Protein AF-A0A7S0STD7-F1 (afdb_monomer_lite)

Secondary structure (DSSP, 8-state):
--PPP------HHHHHGGG-TTS---SS-PPP--PPP----TT----HHHHHHHHHHHIIIIIHHHHHHH--SSEEEEE--TTBTT-TTTTTSS-B-HHHHHHHHHHHHHHHHHHSTT-EEEEE--------SS--HHHHHHHHHHHHHHHHHT--PPP-HHHHHHHHHHHHHHHHHHHHHHHHHHHHHHHHHHHHHHHHHHGGGS------------HHHHHHHHHHHHHT--

Radius of gyration: 29.63 Å; chains: 1; bounding box: 77×54×71 Å

Foldseek 3Di:
DDDDDDDDDDDPVVQVVVPPLPDDQDPPDDDDLDPPFPPPPPVPPDDLLVLLLVSLVSCLSHVLVVLLSVLDQAAEAADAPCLDCQRCVCVNGRNDALVSLLVVLLQVQQQCLVRHVSHYHYDYDHDDQQDDPPGGRRRSNVVSNVVSSVVSVVDSHHDDSVVSVVVSVVSVVVVVVVVVVVVVVVVVVVVVVVVVVVVVVVVPPDDDDPPPPDPPDPVVVVVVVVVVVVVVVD

Organism: NCBI:txid96789

InterPro domains:
  IPR023696 Ureohydrolase domain superfamily [SSF52768] (49-149)
  IPR023801 Histone deacetylase domain [PF00850] (52-134)
  IPR037138 Histone deacetylase domain superfamily [G3DSA:3.40.800.20] (20-205)

Sequence (234 aa):
DSKPSSFQTKSINDLKKLYDHSIKVPSPLILDVGVSLPGLSEEEVTSHGEYRHRWRNYFRDIIFPRLLIFKPDAIFISAGFDAHKKDTINAGYISLVEEDFEWITTQLVKIANTCCDGRVISALEGGYQLGGEFSSAFAKSVKAHVNALAVGAQSKSTYKTAEADIEKNYERNILDEIQRKKLEKLEIIKVTEVVNESIVNVVVDDPPVSKRRRSQVDYIALDTELNRKKNNET

pLDDT: mean 77.3, std 19.13, range [31.72, 98.31]

Structure (mmCIF, N/CA/C/O backbone):
data_AF-A0A7S0STD7-F1
#
_entry.id   AF-A0A7S0STD7-F1
#
loop_
_atom_site.group_PDB
_atom_site.id
_atom_site.type_symbol
_atom_site.label_atom_id
_atom_site.label_alt_id
_atom_site.label_comp_id
_atom_site.label_asym_id
_atom_site.label_entity_id
_atom_site.label_seq_id
_atom_site.pdbx_PDB_ins_code
_atom_site.Cartn_x
_atom_site.Cartn_y
_atom_site.Cartn_z
_atom_site.occupancy
_atom_site.B_iso_or_equiv
_atom_site.auth_seq_id
_atom_site.auth_comp_id
_atom_site.auth_asym_id
_atom_site.auth_atom_id
_atom_site.pdbx_PDB_model_num
ATOM 1 N N . ASP A 1 1 ? -30.248 15.039 -25.359 1.00 36.44 1 ASP A N 1
ATOM 2 C CA . ASP A 1 1 ? -29.024 15.834 -25.136 1.00 36.44 1 ASP A CA 1
ATOM 3 C C . ASP A 1 1 ? -28.915 16.342 -23.709 1.00 36.44 1 ASP A C 1
ATOM 5 O O . ASP A 1 1 ? -29.378 17.428 -23.390 1.00 36.44 1 ASP A O 1
ATOM 9 N N . SER A 1 2 ? -28.303 15.548 -22.832 1.00 33.69 2 SER A N 1
ATOM 10 C CA . SER A 1 2 ? -27.902 15.978 -21.489 1.00 33.69 2 SER A CA 1
ATOM 11 C C . SER A 1 2 ? -26.384 15.860 -21.389 1.00 33.69 2 SER A C 1
ATOM 13 O O . SER A 1 2 ? -25.849 14.754 -21.320 1.00 33.69 2 SER A O 1
ATOM 15 N N . LYS A 1 3 ? -25.686 17.001 -21.445 1.00 31.84 3 LYS A N 1
ATOM 16 C CA . LYS A 1 3 ? -24.234 17.076 -21.224 1.00 31.84 3 LYS A CA 1
ATOM 17 C C . LYS A 1 3 ? -23.891 16.498 -19.839 1.00 31.84 3 LYS A C 1
ATOM 19 O O . LYS A 1 3 ? -24.577 16.851 -18.879 1.00 31.84 3 LYS A O 1
ATOM 24 N N . PRO A 1 4 ? -22.840 15.672 -19.701 1.00 33.56 4 PRO A N 1
ATOM 25 C CA . PRO A 1 4 ? -22.358 15.268 -18.388 1.00 33.56 4 PRO A CA 1
ATOM 26 C C . PRO A 1 4 ? -21.783 16.491 -17.663 1.00 33.56 4 PRO A C 1
ATOM 28 O O . PRO A 1 4 ? -21.068 17.304 -18.253 1.00 33.56 4 PRO A O 1
ATOM 31 N N . SER A 1 5 ? -22.146 16.645 -16.389 1.00 32.91 5 SER A N 1
ATOM 32 C CA . SER A 1 5 ? -21.688 17.735 -15.532 1.00 32.91 5 SER A CA 1
ATOM 33 C C . SER A 1 5 ? -20.165 17.725 -15.425 1.00 32.91 5 SER A C 1
ATOM 35 O O . SER A 1 5 ? -19.571 16.709 -15.069 1.00 32.91 5 SER A O 1
ATOM 37 N N . SER A 1 6 ? -19.542 18.867 -15.696 1.00 33.34 6 SER A N 1
ATOM 38 C CA . SER A 1 6 ? -18.120 19.103 -15.466 1.00 33.34 6 SER A CA 1
ATOM 39 C C . SER A 1 6 ? -17.781 18.885 -13.989 1.00 33.34 6 SER A C 1
ATOM 41 O O . SER A 1 6 ? -18.171 19.685 -13.135 1.00 33.34 6 SER A O 1
ATOM 43 N N . PHE A 1 7 ? -17.065 17.805 -13.686 1.00 38.44 7 PHE A N 1
ATOM 44 C CA . PHE A 1 7 ? -16.530 17.542 -12.356 1.00 38.44 7 PHE A CA 1
ATOM 45 C C . PHE A 1 7 ? -15.411 18.546 -12.056 1.00 38.44 7 PHE A C 1
ATOM 47 O O . PHE A 1 7 ? -14.343 18.510 -12.662 1.00 38.44 7 PHE A O 1
ATOM 54 N N . GLN A 1 8 ? -15.670 19.478 -11.136 1.00 31.72 8 GLN A N 1
ATOM 55 C CA . GLN A 1 8 ? -14.651 20.382 -10.606 1.00 31.72 8 GLN A CA 1
ATOM 56 C C . GLN A 1 8 ? -13.766 19.623 -9.611 1.00 31.72 8 GLN A C 1
ATOM 58 O O . GLN A 1 8 ? -14.196 19.287 -8.507 1.00 31.72 8 GLN A O 1
ATOM 63 N N . THR A 1 9 ? -12.510 19.387 -9.981 1.00 36.31 9 THR A N 1
ATOM 64 C CA . THR A 1 9 ? -11.453 18.980 -9.050 1.00 36.31 9 THR A CA 1
ATOM 65 C C . THR A 1 9 ? -11.243 20.085 -8.017 1.00 36.31 9 THR A C 1
ATOM 67 O O . THR A 1 9 ? -10.843 21.198 -8.365 1.00 36.31 9 THR A O 1
ATOM 70 N N . LYS A 1 10 ? -11.536 19.800 -6.744 1.00 40.62 10 LYS A N 1
ATOM 71 C CA . LYS A 1 10 ? -11.296 20.747 -5.647 1.00 40.62 10 LYS A CA 1
ATOM 72 C C . LYS A 1 10 ? -9.796 20.947 -5.434 1.00 40.62 10 LYS A C 1
ATOM 74 O O . LYS A 1 10 ? -9.010 20.008 -5.530 1.00 40.62 10 LYS A O 1
ATOM 79 N N . SER A 1 11 ? -9.413 22.183 -5.133 1.00 40.28 11 SER A N 1
ATOM 80 C CA . SER A 1 11 ? -8.027 22.592 -4.905 1.00 40.28 11 SER A CA 1
ATOM 81 C C . SER A 1 11 ? -7.438 21.909 -3.661 1.00 40.28 11 SER A C 1
ATOM 83 O O . SER A 1 11 ? -8.143 21.647 -2.687 1.00 40.28 11 SER A O 1
ATOM 85 N N . ILE A 1 12 ? -6.120 21.678 -3.642 1.00 43.00 12 ILE A N 1
ATOM 86 C CA . ILE A 1 12 ? -5.381 21.156 -2.473 1.00 43.00 12 ILE A CA 1
ATOM 87 C C . ILE A 1 12 ? -5.613 22.020 -1.214 1.00 43.00 12 ILE A C 1
ATOM 89 O O . ILE A 1 12 ? -5.589 21.513 -0.092 1.00 43.00 12 ILE A O 1
ATOM 93 N N . ASN A 1 13 ? -5.915 23.312 -1.375 1.00 38.25 13 ASN A N 1
ATOM 94 C CA . ASN A 1 13 ? -6.253 24.194 -0.254 1.00 38.25 13 ASN A CA 1
ATOM 95 C C . ASN A 1 13 ? -7.659 23.940 0.320 1.00 38.25 13 ASN A C 1
ATOM 97 O O . ASN A 1 13 ? -7.867 24.160 1.513 1.00 38.25 13 ASN A O 1
ATOM 101 N N . ASP A 1 14 ? -8.594 23.404 -0.468 1.00 49.19 14 ASP A N 1
ATOM 102 C CA . ASP A 1 14 ? -9.901 22.957 0.033 1.00 49.19 14 ASP A CA 1
ATOM 103 C C . ASP A 1 14 ? -9.781 21.638 0.807 1.00 49.19 14 ASP A C 1
ATOM 105 O O . ASP A 1 14 ? -10.518 21.413 1.766 1.00 49.19 14 ASP A O 1
ATOM 109 N N . LEU A 1 15 ? -8.804 20.792 0.455 1.00 47.06 15 LEU A N 1
ATOM 110 C CA . LEU A 1 15 ? -8.497 19.558 1.187 1.00 47.06 15 LEU A CA 1
ATOM 111 C C . LEU A 1 15 ? -7.935 19.837 2.590 1.00 47.06 15 LEU A C 1
ATOM 113 O O . LEU A 1 15 ? -8.199 19.070 3.513 1.00 47.06 15 LEU A O 1
ATOM 117 N N . LYS A 1 16 ? -7.237 20.963 2.792 1.00 44.84 16 LYS A N 1
ATOM 118 C CA . LYS A 1 16 ? -6.709 21.361 4.110 1.00 44.84 16 LYS A CA 1
ATOM 119 C C . LYS A 1 16 ? -7.790 21.794 5.108 1.00 44.84 16 LYS A C 1
ATOM 121 O O . LYS A 1 16 ? -7.607 21.598 6.305 1.00 44.84 16 LYS A O 1
ATOM 126 N N . LYS A 1 17 ? -8.938 22.310 4.649 1.00 46.09 17 LYS A N 1
ATOM 127 C CA . LYS A 1 17 ? -10.086 22.635 5.526 1.00 46.09 17 LYS A CA 1
ATOM 128 C C . LYS A 1 17 ? -10.791 21.393 6.098 1.00 46.09 17 LYS A C 1
ATOM 130 O O . LYS A 1 17 ? -11.595 21.531 7.010 1.00 46.09 17 LYS A O 1
ATOM 135 N N . LEU A 1 18 ? -10.477 20.190 5.603 1.00 45.72 18 LEU A N 1
ATOM 136 C CA . LEU A 1 18 ? -11.007 18.912 6.101 1.00 45.72 18 LEU A CA 1
ATOM 137 C C . LEU A 1 18 ? -10.199 18.289 7.259 1.00 45.72 18 LEU A C 1
ATOM 139 O O . LEU A 1 18 ? -10.548 17.201 7.706 1.00 45.72 18 LEU A O 1
ATOM 143 N N . TYR A 1 19 ? -9.153 18.957 7.760 1.00 45.69 19 TYR A N 1
ATOM 144 C CA . TYR A 1 19 ? -8.367 18.515 8.928 1.00 45.69 19 TYR A CA 1
ATOM 145 C C . TYR A 1 19 ? -8.909 19.017 10.273 1.00 45.69 19 TYR A C 1
ATOM 147 O O . TYR A 1 19 ? -8.240 18.915 11.299 1.00 45.69 19 TYR A O 1
ATOM 155 N N . ASP A 1 20 ? -10.121 19.563 10.288 1.00 51.62 20 ASP A N 1
ATOM 156 C CA . ASP A 1 20 ? -10.802 19.881 11.532 1.00 51.62 20 ASP A CA 1
ATOM 157 C C . ASP A 1 20 ? -11.442 18.605 12.108 1.00 51.62 20 ASP A C 1
ATOM 159 O O . ASP A 1 20 ? -12.442 18.092 11.600 1.00 51.62 20 ASP A O 1
ATOM 163 N N . HIS A 1 21 ? -10.849 18.088 13.188 1.00 50.25 21 HIS A N 1
ATOM 164 C CA . HIS A 1 21 ? -11.320 16.910 13.924 1.00 50.25 21 HIS A CA 1
ATOM 165 C C . HIS A 1 21 ? -12.729 17.068 14.529 1.00 50.25 21 HIS A C 1
ATOM 167 O O . HIS A 1 21 ? -13.293 16.082 15.005 1.00 50.25 21 HIS A O 1
ATOM 173 N N . SER A 1 22 ? -13.302 18.276 14.526 1.00 50.88 22 SER A N 1
ATOM 174 C CA . SER A 1 22 ? -14.676 18.533 14.967 1.00 50.88 22 SER A CA 1
ATOM 175 C C . SER A 1 22 ? -15.733 18.265 13.884 1.00 50.88 22 SER A C 1
ATOM 177 O O . SER A 1 22 ? -16.929 18.214 14.185 1.00 50.88 22 SER A O 1
ATOM 179 N N . ILE A 1 23 ? -15.322 18.037 12.631 1.00 58.34 23 ILE A N 1
ATOM 180 C CA . ILE A 1 23 ? -16.244 17.778 11.524 1.00 58.34 23 ILE A CA 1
ATOM 181 C C . ILE A 1 23 ? -16.737 16.327 11.590 1.00 58.34 23 ILE A C 1
ATOM 183 O O . ILE A 1 23 ? -15.994 15.378 11.336 1.00 58.34 23 ILE A O 1
ATOM 187 N N . LYS A 1 24 ? -18.034 16.152 11.876 1.00 56.75 24 LYS A N 1
ATOM 188 C CA . LYS A 1 24 ? -18.734 14.874 11.679 1.00 56.75 24 LYS A CA 1
ATOM 189 C C . LYS A 1 24 ? -18.625 14.465 10.212 1.00 56.75 24 LYS A C 1
ATOM 191 O O . LYS A 1 24 ? -19.189 15.124 9.340 1.00 56.75 24 LYS A O 1
ATOM 196 N N . VAL A 1 25 ? -17.933 13.362 9.950 1.00 61.53 25 VAL A N 1
ATOM 197 C CA . VAL A 1 25 ? -17.873 12.785 8.607 1.00 61.53 25 VAL A CA 1
ATOM 198 C C . VAL A 1 25 ? -19.208 12.093 8.315 1.00 61.53 25 VAL A C 1
ATOM 200 O O . VAL A 1 25 ? -19.662 11.299 9.143 1.00 61.53 25 VAL A O 1
ATOM 203 N N . PRO A 1 26 ? -19.879 12.397 7.192 1.00 62.72 26 PRO A N 1
ATOM 204 C CA . PRO A 1 26 ? -21.119 11.721 6.835 1.00 62.72 26 PRO A CA 1
ATOM 205 C C . PRO A 1 26 ? -20.883 10.219 6.627 1.00 62.72 26 PRO A C 1
ATOM 207 O O . PRO A 1 26 ? -19.867 9.813 6.064 1.00 62.72 26 PRO A O 1
ATOM 210 N N . SER A 1 27 ? -21.841 9.407 7.081 1.00 62.28 27 SER A N 1
ATOM 211 C CA . SER A 1 27 ? -21.914 7.973 6.793 1.00 62.28 27 SER A CA 1
ATOM 212 C C . SER A 1 27 ? -23.059 7.736 5.797 1.00 62.28 27 SER A C 1
ATOM 214 O O . SER A 1 27 ? -24.181 8.155 6.098 1.00 62.28 27 SER A O 1
ATOM 216 N N . PRO A 1 28 ? -22.816 7.118 4.623 1.00 67.19 28 PRO A N 1
ATOM 217 C CA . PRO A 1 28 ? -21.545 6.549 4.157 1.00 67.19 28 PRO A CA 1
ATOM 218 C C . PRO A 1 28 ? -20.533 7.608 3.679 1.00 67.19 28 PRO A C 1
ATOM 220 O O . PRO A 1 28 ? -20.903 8.607 3.060 1.00 67.19 28 PRO A O 1
ATOM 223 N N . LEU A 1 29 ? -19.242 7.357 3.924 1.00 72.62 29 LEU A N 1
ATOM 224 C CA . LEU A 1 29 ? -18.140 8.164 3.398 1.00 72.62 29 LEU A CA 1
ATOM 225 C C . LEU A 1 29 ? -17.686 7.596 2.051 1.00 72.62 29 LEU A C 1
ATOM 227 O O . LEU A 1 29 ? -17.088 6.524 2.000 1.00 72.62 29 LEU A O 1
ATOM 231 N N . ILE A 1 30 ? -17.932 8.331 0.969 1.00 74.94 30 ILE A N 1
ATOM 232 C CA . ILE A 1 30 ? -17.385 8.016 -0.355 1.00 74.94 30 ILE A CA 1
ATOM 233 C C . ILE A 1 30 ? -16.192 8.935 -0.596 1.00 74.94 30 ILE A C 1
ATOM 235 O O . ILE A 1 30 ? -16.332 10.160 -0.618 1.00 74.94 30 ILE A O 1
ATOM 239 N N . LEU A 1 31 ? -15.013 8.339 -0.758 1.00 69.50 31 LEU A N 1
ATOM 240 C CA . LEU A 1 31 ? -13.806 9.049 -1.157 1.00 69.50 31 LEU A CA 1
ATOM 241 C C . LEU A 1 31 ? -13.571 8.782 -2.634 1.00 69.50 31 LEU A C 1
ATOM 243 O O . LEU A 1 31 ? -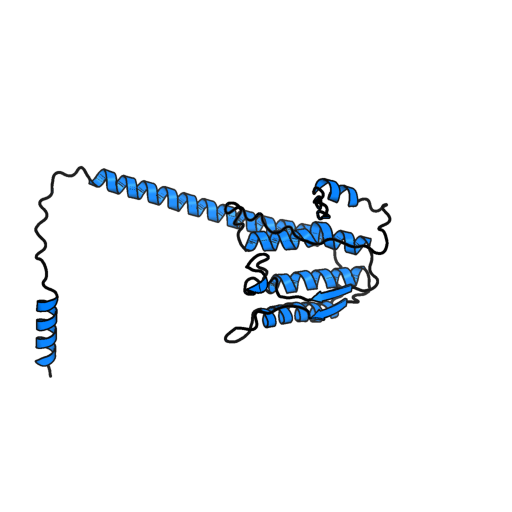13.318 7.645 -3.019 1.00 69.50 31 LEU A O 1
ATOM 247 N N . ASP A 1 32 ? -13.636 9.830 -3.447 1.00 66.75 32 ASP A N 1
ATOM 248 C CA . ASP A 1 32 ? -13.004 9.766 -4.756 1.00 66.75 32 ASP A CA 1
ATOM 249 C C . ASP A 1 32 ? -11.490 9.765 -4.532 1.00 66.75 32 ASP A C 1
ATOM 251 O O . ASP A 1 32 ? -10.941 10.685 -3.915 1.00 66.75 32 ASP A O 1
ATOM 255 N N . VAL A 1 33 ? -10.857 8.671 -4.948 1.00 62.59 33 VAL A N 1
ATOM 256 C CA . VAL A 1 33 ? -9.426 8.412 -4.779 1.00 62.59 33 VAL A CA 1
ATOM 257 C C . VAL A 1 33 ? -8.677 8.449 -6.107 1.00 62.59 33 VAL A C 1
ATOM 259 O O . VAL A 1 33 ? -7.525 8.020 -6.175 1.00 62.59 33 VAL A O 1
ATOM 262 N N . GLY A 1 34 ? -9.322 8.939 -7.171 1.00 59.91 34 GLY A N 1
ATOM 263 C CA . GLY A 1 34 ? -8.680 9.129 -8.458 1.00 59.91 34 GLY A CA 1
ATOM 264 C C . GLY A 1 34 ? -7.468 10.041 -8.309 1.00 59.91 34 GLY A C 1
ATOM 265 O O . GLY A 1 34 ? -7.592 11.237 -8.035 1.00 59.91 34 GLY A O 1
ATOM 266 N N . VAL A 1 35 ? -6.273 9.485 -8.504 1.00 61.50 35 VAL A N 1
ATOM 267 C CA . VAL A 1 35 ? -5.112 10.307 -8.833 1.00 61.50 35 VAL A CA 1
ATOM 268 C C . VAL A 1 35 ? -5.362 10.771 -10.258 1.00 61.50 35 VAL A C 1
ATOM 270 O O . VAL A 1 35 ? -5.461 9.930 -11.153 1.00 61.50 35 VAL A O 1
ATOM 273 N N . SER A 1 36 ? -5.516 12.083 -10.471 1.00 55.88 36 SER A N 1
ATOM 274 C CA . SER A 1 36 ? -5.581 12.615 -11.831 1.00 55.88 36 SER A CA 1
ATOM 275 C C . SER A 1 36 ? -4.400 12.049 -12.601 1.00 55.88 36 SER A C 1
ATOM 277 O O . SER A 1 36 ? -3.252 12.197 -12.163 1.00 55.88 36 SER A O 1
ATOM 279 N N . LEU A 1 37 ? -4.702 11.377 -13.714 1.00 52.56 37 LEU A N 1
ATOM 280 C CA . LEU A 1 37 ? -3.678 10.969 -14.657 1.00 52.56 37 LEU A CA 1
ATOM 281 C C . LEU A 1 37 ? -2.810 12.196 -14.944 1.00 52.56 37 LEU A C 1
ATOM 283 O O . LEU A 1 37 ? -3.349 13.311 -14.996 1.00 52.56 37 LEU A O 1
ATOM 287 N N . PRO A 1 38 ? -1.488 12.039 -15.083 1.00 53.50 38 PRO A N 1
ATOM 288 C CA . PRO A 1 38 ? -0.703 13.133 -15.625 1.00 53.50 38 PRO A CA 1
ATOM 289 C C . PRO A 1 38 ? -1.358 13.743 -16.846 1.00 53.50 38 PRO A C 1
ATOM 291 O O . PRO A 1 38 ? -1.961 13.022 -17.647 1.00 53.50 38 PRO A O 1
ATOM 294 N N . GLY A 1 39 ? -1.230 15.063 -16.975 1.00 46.03 39 GLY A N 1
ATOM 295 C CA . GLY A 1 39 ? -1.614 15.716 -18.207 1.00 46.03 39 GLY A CA 1
ATOM 296 C C . GLY A 1 39 ? -0.937 14.987 -19.360 1.00 46.03 39 GLY A C 1
ATOM 297 O O . GLY A 1 39 ? 0.267 14.758 -19.335 1.00 46.03 39 GLY A O 1
ATOM 298 N N . LEU A 1 40 ? -1.715 14.614 -20.374 1.00 43.28 40 LEU A N 1
ATOM 299 C CA . LEU A 1 40 ? -1.209 14.151 -21.668 1.00 43.28 40 LEU A CA 1
ATOM 300 C C . LEU A 1 40 ? -0.512 15.297 -22.434 1.00 43.28 40 LEU A C 1
ATOM 302 O O . LEU A 1 40 ? -0.558 15.332 -23.660 1.00 43.28 40 LEU A O 1
ATOM 306 N N . SER A 1 41 ? 0.076 16.281 -21.747 1.00 42.31 41 SER A N 1
ATOM 307 C CA . SER A 1 41 ? 1.039 17.165 -22.382 1.00 42.31 41 SER A CA 1
ATOM 308 C C . SER A 1 41 ? 2.337 16.375 -22.499 1.00 42.31 41 SER A C 1
ATOM 310 O O . SER A 1 41 ? 2.874 15.884 -21.509 1.00 42.31 41 SER A O 1
ATOM 312 N N . GLU A 1 42 ? 2.861 16.261 -23.718 1.00 46.09 42 GLU A N 1
ATOM 313 C CA . GLU A 1 42 ? 4.163 15.636 -24.007 1.00 46.09 42 GLU A CA 1
ATOM 314 C C . GLU A 1 42 ? 5.324 16.244 -23.184 1.00 46.09 42 GLU A C 1
ATOM 316 O O . GLU A 1 42 ? 6.410 15.676 -23.114 1.00 46.09 42 GLU A O 1
ATOM 321 N N . GLU A 1 43 ? 5.086 17.378 -22.519 1.00 46.41 43 GLU A N 1
ATOM 322 C CA . GLU A 1 43 ? 6.021 18.104 -21.660 1.00 46.41 43 GLU A CA 1
ATOM 323 C C . GLU A 1 43 ? 6.059 17.597 -20.200 1.00 46.41 43 GLU A C 1
ATOM 325 O O . GLU A 1 43 ? 7.077 17.767 -19.531 1.00 46.41 43 GLU A O 1
ATOM 330 N N . GLU A 1 44 ? 5.016 16.917 -19.701 1.00 48.50 44 GLU A N 1
ATOM 331 C CA . GLU A 1 44 ? 4.974 16.325 -18.349 1.00 48.50 44 GLU A CA 1
ATOM 332 C C . GLU A 1 44 ? 5.251 14.813 -18.373 1.00 48.50 44 GLU A C 1
ATOM 334 O O . GLU A 1 44 ? 4.584 14.027 -17.697 1.00 48.50 44 GLU A O 1
ATOM 339 N N . VAL A 1 45 ? 6.268 14.370 -19.118 1.00 45.53 45 VAL A N 1
ATOM 340 C CA . VAL A 1 45 ? 6.821 13.015 -18.945 1.00 45.53 45 VAL A CA 1
ATOM 341 C C . VAL A 1 45 ? 7.526 12.966 -17.588 1.00 45.53 45 VAL A C 1
ATOM 343 O O . VAL A 1 45 ? 8.754 13.051 -17.495 1.00 45.53 45 VAL A O 1
ATOM 346 N N . THR A 1 46 ? 6.756 12.874 -16.501 1.00 54.75 46 THR A N 1
ATOM 347 C CA . THR A 1 46 ? 7.358 12.653 -15.190 1.00 54.75 46 THR A CA 1
ATOM 348 C C . THR A 1 46 ? 7.930 11.244 -15.173 1.00 54.75 46 THR A C 1
ATOM 350 O O . THR A 1 46 ? 7.406 10.300 -15.774 1.00 54.75 46 THR A O 1
ATOM 353 N N . SER A 1 47 ? 9.109 11.109 -14.576 1.00 64.44 47 SER A N 1
ATOM 354 C CA . SER A 1 47 ? 9.788 9.819 -14.558 1.00 64.44 47 SER A CA 1
ATOM 355 C C . SER A 1 47 ? 8.908 8.776 -13.858 1.00 64.44 47 SER A C 1
ATOM 357 O O . SER A 1 47 ? 8.173 9.107 -12.932 1.00 64.44 47 SER A O 1
ATOM 359 N N . HIS A 1 48 ? 9.011 7.498 -14.242 1.00 63.66 48 HIS A N 1
ATOM 360 C CA . HIS A 1 48 ? 8.228 6.415 -13.625 1.00 63.66 48 HIS A CA 1
ATOM 361 C C . HIS A 1 48 ? 8.312 6.418 -12.079 1.00 63.66 48 HIS A C 1
ATOM 363 O O . HIS A 1 48 ? 7.368 6.022 -11.404 1.00 63.66 48 HIS A O 1
ATOM 369 N N . GLY A 1 49 ? 9.430 6.879 -11.501 1.00 66.31 49 GLY A N 1
ATOM 370 C CA . GLY A 1 49 ? 9.591 7.014 -10.049 1.00 66.31 49 GLY A CA 1
ATOM 371 C C . GLY A 1 49 ? 8.784 8.159 -9.425 1.00 66.31 49 GLY A C 1
ATOM 372 O O . GLY A 1 49 ? 8.302 8.026 -8.303 1.00 66.31 49 GLY A O 1
ATOM 373 N N . GLU A 1 50 ? 8.587 9.255 -10.152 1.00 73.50 50 GLU A N 1
ATOM 374 C CA . GLU A 1 50 ? 7.868 10.439 -9.678 1.00 73.50 50 GLU A CA 1
ATOM 375 C C . GLU A 1 50 ? 6.362 10.171 -9.553 1.00 73.50 50 GLU A C 1
ATOM 377 O O . GLU A 1 50 ? 5.759 10.515 -8.534 1.00 73.50 50 GLU A O 1
ATOM 382 N N . TYR A 1 51 ? 5.763 9.452 -10.511 1.00 77.75 51 TYR A N 1
ATOM 383 C CA . TYR A 1 51 ? 4.361 9.024 -10.409 1.00 77.75 51 TYR A CA 1
ATOM 384 C C . TYR A 1 51 ? 4.101 8.117 -9.218 1.00 77.75 51 TYR A C 1
ATOM 386 O O . TYR A 1 51 ? 3.166 8.360 -8.456 1.00 77.75 51 TYR A O 1
ATOM 394 N N . ARG A 1 52 ? 4.936 7.091 -9.027 1.00 85.19 52 ARG A N 1
ATOM 395 C CA . ARG A 1 52 ? 4.807 6.156 -7.902 1.00 85.19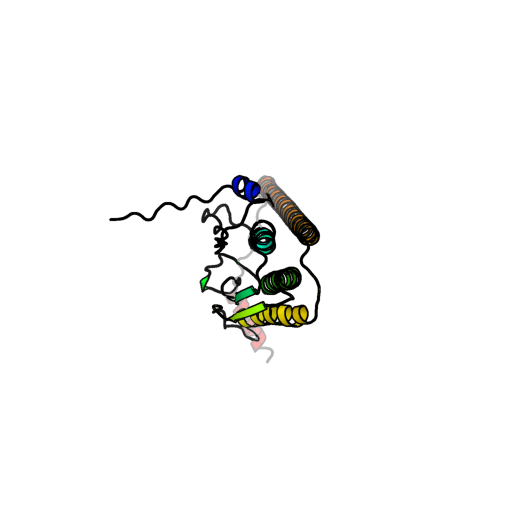 52 ARG A CA 1
ATOM 396 C C . ARG A 1 52 ? 4.840 6.888 -6.564 1.00 85.19 52 ARG A C 1
ATOM 398 O O . ARG A 1 52 ? 4.011 6.637 -5.692 1.00 85.19 52 ARG A O 1
ATOM 405 N N . HIS A 1 53 ? 5.755 7.845 -6.419 1.00 84.75 53 HIS A N 1
ATOM 406 C CA . HIS A 1 53 ? 5.839 8.665 -5.216 1.00 84.75 53 HIS A CA 1
ATOM 407 C C . HIS A 1 53 ? 4.619 9.581 -5.039 1.00 84.75 53 HIS A C 1
ATOM 409 O O . HIS A 1 53 ? 4.075 9.674 -3.937 1.00 84.75 53 HIS A O 1
ATOM 415 N N . ARG A 1 54 ? 4.125 10.212 -6.114 1.00 84.00 54 ARG A N 1
ATOM 416 C CA . ARG A 1 54 ? 2.872 10.990 -6.080 1.00 84.00 54 ARG A CA 1
ATOM 417 C C . ARG A 1 54 ? 1.682 10.131 -5.658 1.00 84.00 54 ARG A C 1
ATOM 419 O O . ARG A 1 54 ? 0.883 10.579 -4.839 1.00 84.00 54 ARG A O 1
ATOM 426 N N . TRP A 1 55 ? 1.594 8.903 -6.161 1.00 87.12 55 TRP A N 1
ATOM 427 C CA . TRP A 1 55 ? 0.566 7.937 -5.784 1.00 87.12 55 TRP A CA 1
ATOM 428 C C . TRP A 1 55 ? 0.635 7.599 -4.287 1.00 87.12 55 TRP A C 1
ATOM 430 O O . TRP A 1 55 ? -0.360 7.756 -3.582 1.00 87.12 55 TRP A O 1
ATOM 440 N N . ARG A 1 56 ? 1.820 7.268 -3.751 1.00 91.19 56 ARG A N 1
ATOM 441 C CA . ARG A 1 56 ? 2.007 7.046 -2.300 1.00 91.19 56 ARG A CA 1
ATOM 442 C C . ARG A 1 56 ? 1.640 8.278 -1.467 1.00 91.19 56 ARG A C 1
ATOM 444 O O . ARG A 1 56 ? 0.977 8.159 -0.437 1.00 91.19 56 ARG A O 1
ATOM 451 N N . ASN A 1 57 ? 2.025 9.474 -1.917 1.00 88.75 57 ASN A N 1
ATOM 452 C CA . ASN A 1 57 ? 1.677 10.731 -1.246 1.00 88.75 57 ASN A CA 1
ATOM 453 C C . ASN A 1 57 ? 0.177 10.980 -1.216 1.00 88.75 57 ASN A C 1
ATOM 455 O O . ASN A 1 57 ? -0.332 11.426 -0.197 1.00 88.75 57 ASN A O 1
ATOM 459 N N . TYR A 1 58 ? -0.540 10.651 -2.286 1.00 87.00 58 TYR A N 1
ATOM 460 C CA . TYR A 1 58 ? -1.991 10.779 -2.317 1.00 87.00 58 TYR A CA 1
ATOM 461 C C . TYR A 1 58 ? -2.652 9.937 -1.214 1.00 87.00 58 TYR A C 1
ATOM 463 O O . TYR A 1 58 ? -3.525 10.418 -0.488 1.00 87.00 58 TYR A O 1
ATOM 471 N N . PHE A 1 59 ? -2.171 8.707 -1.010 1.00 91.00 59 PHE A N 1
ATOM 472 C CA . PHE A 1 59 ? -2.623 7.874 0.102 1.00 91.00 59 PHE A CA 1
ATOM 473 C C . PHE A 1 59 ? -2.290 8.483 1.468 1.00 91.00 59 PHE A C 1
ATOM 475 O O . PHE A 1 59 ? -3.181 8.588 2.310 1.00 91.00 59 PHE A O 1
ATOM 482 N N . ARG A 1 60 ? -1.049 8.940 1.676 1.00 91.12 60 ARG A N 1
ATOM 483 C CA . ARG A 1 60 ? -0.605 9.548 2.946 1.00 91.12 60 ARG A CA 1
ATOM 484 C C . ARG A 1 60 ? -1.335 10.846 3.290 1.00 91.12 60 ARG A C 1
ATOM 486 O O . ARG A 1 60 ? -1.695 11.051 4.445 1.00 91.12 60 ARG A O 1
ATOM 493 N N . ASP A 1 61 ? -1.570 11.691 2.296 1.00 87.12 61 ASP A N 1
ATOM 494 C CA . ASP A 1 61 ? -2.076 13.048 2.490 1.00 87.12 61 ASP A CA 1
ATOM 495 C C . ASP A 1 61 ? -3.604 13.108 2.490 1.00 87.12 61 ASP A C 1
ATOM 497 O O . ASP A 1 61 ? -4.184 14.020 3.066 1.00 87.12 61 ASP A O 1
ATOM 501 N N . ILE A 1 62 ? -4.282 12.168 1.826 1.00 84.31 62 ILE A N 1
ATOM 502 C CA . ILE A 1 62 ? -5.731 12.264 1.610 1.00 84.31 62 ILE A CA 1
ATOM 503 C C . ILE A 1 62 ? -6.448 11.036 2.155 1.00 84.31 62 ILE A C 1
ATOM 505 O O . ILE A 1 62 ? -7.400 11.176 2.924 1.00 84.31 62 ILE A O 1
ATOM 509 N N . ILE A 1 63 ? -6.014 9.834 1.775 1.00 88.44 63 ILE A N 1
ATOM 510 C CA . ILE A 1 63 ? -6.780 8.612 2.051 1.00 88.44 63 ILE A CA 1
ATOM 511 C C . ILE A 1 63 ? -6.625 8.161 3.498 1.00 88.44 63 ILE A C 1
ATOM 513 O O . ILE A 1 63 ? -7.622 8.010 4.202 1.00 88.44 63 ILE A O 1
ATOM 517 N N . PHE A 1 64 ? -5.394 7.983 3.972 1.00 92.50 64 PHE A N 1
ATOM 518 C CA . PHE A 1 64 ? -5.128 7.471 5.314 1.00 92.50 64 PHE A CA 1
ATOM 519 C C . PHE A 1 64 ? -5.672 8.378 6.424 1.00 92.50 64 PHE A C 1
ATOM 521 O O . PHE A 1 64 ? -6.344 7.851 7.312 1.00 92.50 64 PHE A O 1
ATOM 528 N N . PRO A 1 65 ? -5.510 9.718 6.382 1.00 89.75 65 PRO A N 1
ATOM 529 C CA . PRO A 1 65 ? -6.107 10.591 7.389 1.00 89.75 65 PRO A CA 1
ATOM 530 C C . PRO A 1 65 ? -7.631 10.448 7.440 1.00 89.75 65 PRO A C 1
ATOM 532 O O . PRO A 1 65 ? -8.210 10.368 8.520 1.00 89.75 65 PRO A O 1
ATOM 535 N N . ARG A 1 66 ? -8.291 10.341 6.282 1.00 86.31 66 ARG A N 1
ATOM 536 C CA . ARG A 1 66 ? -9.749 10.186 6.215 1.00 86.31 66 ARG A CA 1
ATOM 537 C C . ARG A 1 66 ? -10.223 8.821 6.704 1.00 86.31 66 ARG A C 1
ATOM 539 O O . ARG A 1 66 ? -11.225 8.773 7.409 1.00 86.31 66 ARG A O 1
ATOM 546 N N . LEU A 1 67 ? -9.501 7.740 6.400 1.00 88.81 67 LEU A N 1
ATOM 547 C CA . LEU A 1 67 ? -9.785 6.410 6.953 1.00 88.81 67 LEU A CA 1
ATOM 548 C C . LEU A 1 67 ? -9.680 6.405 8.486 1.00 88.81 67 LEU A C 1
ATOM 550 O O . LEU A 1 67 ? -10.555 5.860 9.156 1.00 88.81 67 LEU A O 1
ATOM 554 N N . LEU A 1 68 ? -8.661 7.063 9.047 1.00 91.25 68 LEU A N 1
ATOM 555 C CA . LEU A 1 68 ? -8.483 7.176 10.500 1.00 91.25 68 LEU A CA 1
ATOM 556 C C . LEU A 1 68 ? -9.600 7.985 11.171 1.00 91.25 68 LEU A C 1
ATOM 558 O O . LEU A 1 68 ? -10.009 7.645 12.280 1.00 91.25 68 LEU A O 1
ATOM 562 N N . ILE A 1 69 ? -10.098 9.043 10.521 1.00 89.62 69 ILE A N 1
ATOM 563 C CA . ILE A 1 69 ? -11.238 9.823 11.030 1.00 89.62 69 ILE A CA 1
ATOM 564 C C . ILE A 1 69 ? -12.534 9.007 10.918 1.00 89.62 69 ILE A C 1
ATOM 566 O O . ILE A 1 69 ? -13.348 9.037 11.839 1.00 89.62 69 ILE A O 1
ATOM 570 N N . PHE A 1 70 ? -12.712 8.259 9.823 1.00 88.94 70 PHE A N 1
ATOM 571 C CA . PHE A 1 70 ? -13.880 7.403 9.606 1.00 88.94 70 PHE A CA 1
ATOM 572 C C . PHE A 1 70 ? -13.986 6.275 10.640 1.00 88.94 70 PHE A C 1
ATOM 574 O O . PHE A 1 70 ? -15.100 5.933 11.023 1.00 88.94 70 PHE A O 1
ATOM 581 N N . LYS A 1 71 ? -12.849 5.747 11.123 1.00 90.88 71 LYS A N 1
ATOM 582 C CA . LYS A 1 71 ? -12.769 4.648 12.105 1.00 90.88 71 LYS A CA 1
ATOM 583 C C . LYS A 1 71 ? -13.602 3.430 11.674 1.00 90.88 71 LYS A C 1
ATOM 585 O O . LYS A 1 71 ? -14.600 3.117 12.318 1.00 90.88 71 LYS A O 1
ATOM 590 N N . PRO A 1 72 ? -13.221 2.757 10.573 1.00 92.44 72 PRO A N 1
ATOM 591 C CA . PRO A 1 72 ? -13.967 1.601 10.088 1.00 92.44 72 PRO A CA 1
ATOM 592 C C . PRO A 1 72 ? -13.971 0.472 11.121 1.00 92.44 72 PRO A C 1
ATOM 594 O O . PRO A 1 72 ? -12.984 0.301 11.828 1.00 92.44 72 PRO A O 1
ATOM 597 N N . ASP A 1 73 ? -15.025 -0.347 11.122 1.00 95.12 73 ASP A N 1
ATOM 598 C CA . ASP A 1 73 ? -15.092 -1.593 11.899 1.00 95.12 73 ASP A CA 1
ATOM 599 C C . ASP A 1 73 ? -14.406 -2.776 11.201 1.00 95.12 73 ASP A C 1
ATOM 601 O O . ASP A 1 73 ? -14.098 -3.772 11.851 1.00 95.12 73 ASP A O 1
ATOM 605 N N . ALA A 1 74 ? -14.167 -2.691 9.892 1.00 96.06 74 ALA A N 1
ATOM 606 C CA . ALA A 1 74 ? -13.393 -3.636 9.087 1.00 96.06 74 ALA A CA 1
ATOM 607 C C . ALA A 1 74 ? -12.969 -2.957 7.775 1.00 96.06 74 ALA A C 1
ATOM 609 O O . ALA A 1 74 ? -13.652 -2.048 7.299 1.00 96.06 74 ALA A O 1
ATOM 610 N N . ILE A 1 75 ? -11.862 -3.400 7.178 1.00 96.25 75 ILE A N 1
ATOM 611 C CA . ILE A 1 75 ? -11.395 -2.911 5.873 1.00 96.25 75 ILE A CA 1
ATOM 612 C C . ILE A 1 75 ? -11.579 -4.005 4.822 1.00 96.25 75 ILE A C 1
ATOM 614 O O . ILE A 1 75 ? -11.066 -5.110 4.981 1.00 96.25 75 ILE A O 1
ATOM 618 N N . PHE A 1 76 ? -12.275 -3.677 3.733 1.00 96.56 76 PHE A N 1
ATOM 619 C CA . PHE A 1 76 ? -12.394 -4.524 2.547 1.00 96.56 76 PHE A CA 1
ATOM 620 C C . PHE A 1 76 ? -11.526 -3.950 1.426 1.00 96.56 76 PHE A C 1
ATOM 622 O O . PHE A 1 76 ? -11.640 -2.770 1.094 1.00 96.56 76 PHE A O 1
ATOM 629 N N . ILE A 1 77 ? -10.659 -4.779 0.852 1.00 96.31 77 ILE A N 1
ATOM 630 C CA . ILE A 1 77 ? -9.760 -4.424 -0.243 1.00 96.31 77 ILE A CA 1
ATOM 631 C C . ILE A 1 77 ? -10.233 -5.157 -1.495 1.00 96.31 77 ILE A C 1
ATOM 633 O O . ILE A 1 77 ? -10.204 -6.381 -1.554 1.00 96.31 77 ILE A O 1
ATOM 637 N N . SER A 1 78 ? -10.652 -4.394 -2.496 1.00 95.56 78 SER A N 1
ATOM 638 C CA . SER A 1 78 ? -10.860 -4.868 -3.864 1.00 95.56 78 SER A CA 1
ATOM 639 C C . SER A 1 78 ? -9.499 -4.747 -4.570 1.00 95.56 78 SER A C 1
ATOM 641 O O . SER A 1 78 ? -9.054 -3.657 -4.930 1.00 95.56 78 SER A O 1
ATOM 643 N N . ALA A 1 79 ? -8.740 -5.845 -4.581 1.00 95.12 79 ALA A N 1
ATOM 644 C CA . ALA A 1 79 ? -7.315 -5.880 -4.896 1.00 95.12 79 ALA A CA 1
ATOM 645 C C . ALA A 1 79 ? -7.075 -6.152 -6.389 1.00 95.12 79 ALA A C 1
ATOM 647 O O . ALA A 1 79 ? -6.944 -7.301 -6.815 1.00 95.12 79 ALA A O 1
ATOM 648 N N . GLY A 1 80 ? -7.000 -5.073 -7.172 1.00 93.12 80 GLY A N 1
ATOM 649 C CA . GLY A 1 80 ? -6.549 -5.091 -8.565 1.00 93.12 80 GLY A CA 1
ATOM 650 C C . GLY A 1 80 ? -5.047 -4.817 -8.700 1.00 93.12 80 GLY A C 1
ATOM 651 O O . GLY A 1 80 ? -4.490 -3.963 -8.009 1.00 93.12 80 GLY A O 1
ATOM 652 N N . PHE A 1 81 ? -4.390 -5.531 -9.613 1.00 93.19 81 PHE A N 1
ATOM 653 C CA . PHE A 1 81 ? -2.948 -5.424 -9.889 1.00 93.19 81 PHE A CA 1
ATOM 654 C C . PHE A 1 81 ? -2.638 -4.913 -11.305 1.00 93.19 81 PHE A C 1
ATOM 656 O O . PHE A 1 81 ? -1.498 -4.974 -11.766 1.00 93.19 81 PHE A O 1
ATOM 663 N N . ASP A 1 82 ? -3.645 -4.389 -11.995 1.00 89.38 82 ASP A N 1
ATOM 664 C CA . ASP A 1 82 ? -3.559 -3.828 -13.344 1.00 89.38 82 ASP A CA 1
ATOM 665 C C . ASP A 1 82 ? -2.885 -2.449 -13.393 1.00 89.38 82 ASP A C 1
ATOM 667 O O . ASP A 1 82 ? -2.493 -2.012 -14.465 1.00 89.38 82 ASP A O 1
ATOM 671 N N . ALA A 1 83 ? -2.637 -1.789 -12.255 1.00 88.25 83 ALA A N 1
ATOM 672 C CA . ALA A 1 83 ? -1.820 -0.570 -12.161 1.00 88.25 83 ALA A CA 1
ATOM 673 C C . ALA A 1 83 ? -0.298 -0.812 -12.316 1.00 88.25 83 ALA A C 1
ATOM 675 O O . ALA A 1 83 ? 0.496 0.133 -12.297 1.00 88.25 83 ALA A O 1
ATOM 676 N N . HIS A 1 84 ? 0.131 -2.070 -12.461 1.00 89.81 84 HIS A N 1
ATOM 677 C CA . HIS A 1 84 ? 1.538 -2.438 -12.597 1.00 89.81 84 HIS A CA 1
ATOM 678 C C . HIS A 1 84 ? 2.139 -1.948 -13.930 1.00 89.81 84 HIS A C 1
ATOM 680 O O . HIS A 1 84 ? 1.535 -2.090 -14.988 1.00 89.81 84 HIS A O 1
ATOM 686 N N . LYS A 1 85 ? 3.393 -1.475 -13.936 1.00 87.62 85 LYS A N 1
ATOM 687 C CA . LYS A 1 85 ? 4.097 -0.929 -15.126 1.00 87.62 85 LYS A CA 1
ATOM 688 C C . LYS A 1 85 ? 4.241 -1.874 -16.324 1.00 87.62 85 LYS A C 1
ATOM 690 O O .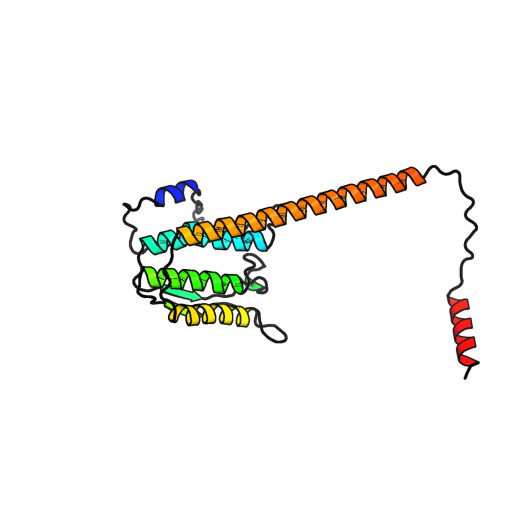 LYS A 1 85 ? 4.649 -1.459 -17.399 1.00 87.62 85 LYS A O 1
ATOM 695 N N . LYS A 1 86 ? 4.031 -3.169 -16.097 1.00 85.81 86 LYS A N 1
ATOM 696 C CA . LYS A 1 86 ? 4.123 -4.220 -17.124 1.00 85.81 86 LYS A CA 1
ATOM 697 C C . LYS A 1 86 ? 2.753 -4.638 -17.644 1.00 85.81 86 LYS A C 1
ATOM 699 O O . LYS A 1 86 ? 2.710 -5.455 -18.550 1.00 85.81 86 LYS A O 1
ATOM 704 N N . ASP A 1 87 ? 1.676 -4.146 -17.042 1.00 82.06 87 ASP A N 1
ATOM 705 C CA . ASP A 1 87 ? 0.322 -4.424 -17.491 1.00 82.06 87 ASP A CA 1
ATOM 706 C C . ASP A 1 87 ? -0.058 -3.445 -18.595 1.00 82.06 87 ASP A C 1
ATOM 708 O O . ASP A 1 87 ? 0.044 -2.233 -18.433 1.00 82.06 87 ASP A O 1
ATOM 712 N N . THR A 1 88 ? -0.443 -3.976 -19.748 1.00 75.06 88 THR A N 1
ATOM 713 C CA . THR A 1 88 ? -0.752 -3.173 -20.930 1.00 75.06 88 THR A CA 1
ATOM 714 C C . THR A 1 88 ? -2.142 -2.544 -20.869 1.00 75.06 88 THR A C 1
ATOM 716 O O . THR A 1 88 ? -2.401 -1.608 -21.622 1.00 75.06 88 THR A O 1
ATOM 719 N N . ILE A 1 89 ? -3.037 -3.016 -19.988 1.00 73.81 89 ILE A N 1
ATOM 720 C CA . ILE A 1 89 ? -4.410 -2.491 -19.878 1.00 73.81 89 ILE A CA 1
ATOM 721 C C . ILE A 1 89 ? -4.422 -1.066 -19.321 1.00 73.81 89 ILE A C 1
ATOM 723 O O . ILE A 1 89 ? -5.270 -0.261 -19.700 1.00 73.81 89 ILE A O 1
ATOM 727 N N . ASN A 1 90 ? -3.443 -0.714 -18.489 1.00 65.12 90 ASN A N 1
ATOM 728 C CA . ASN A 1 90 ? -3.327 0.632 -17.938 1.00 65.12 90 ASN A CA 1
ATOM 729 C C . ASN A 1 90 ? -2.617 1.630 -18.867 1.00 65.12 90 ASN A C 1
ATOM 731 O O . ASN A 1 90 ? -2.331 2.730 -18.410 1.00 65.12 90 ASN A O 1
ATOM 735 N N . ALA A 1 91 ? -2.258 1.253 -20.102 1.00 61.06 91 ALA A N 1
ATOM 736 C CA . ALA A 1 91 ? -1.509 2.081 -21.058 1.00 61.06 91 ALA A CA 1
ATOM 737 C C . ALA A 1 91 ? -0.283 2.832 -20.470 1.00 61.06 91 ALA A C 1
ATOM 739 O O . ALA A 1 91 ? 0.106 3.889 -20.962 1.00 61.06 91 ALA A O 1
ATOM 740 N N . GLY A 1 92 ? 0.339 2.296 -19.413 1.00 60.28 92 GLY A N 1
ATOM 741 C CA . GLY A 1 92 ? 1.485 2.879 -18.710 1.00 60.28 92 GLY A CA 1
ATOM 742 C C . GLY A 1 92 ? 1.157 3.967 -17.677 1.00 60.28 92 GLY A C 1
ATOM 743 O O . GLY A 1 92 ? 2.081 4.529 -17.089 1.00 60.28 92 GLY A O 1
ATOM 744 N N . TYR A 1 93 ? -0.119 4.258 -17.407 1.00 62.59 93 TYR A N 1
ATOM 745 C CA . TYR A 1 93 ? -0.551 5.451 -16.668 1.00 62.59 93 TYR A CA 1
ATOM 746 C C . TYR A 1 93 ? -0.070 5.548 -15.212 1.00 62.59 93 TYR A C 1
ATOM 748 O O . TYR A 1 93 ? 0.269 6.638 -14.757 1.00 62.59 93 TYR A O 1
ATOM 756 N N . ILE A 1 94 ? -0.069 4.442 -14.460 1.00 69.50 94 ILE A N 1
ATOM 757 C CA . ILE A 1 94 ? 0.210 4.459 -13.006 1.00 69.50 94 ILE A CA 1
ATOM 758 C C . ILE A 1 94 ? 1.569 3.811 -12.691 1.00 69.50 94 ILE A C 1
ATOM 760 O O . ILE A 1 94 ? 2.210 4.162 -11.703 1.00 69.50 94 ILE A O 1
ATOM 764 N N . SER A 1 95 ? 2.077 2.954 -13.585 1.00 82.38 95 SER A N 1
ATOM 765 C CA . SER A 1 95 ? 3.457 2.448 -13.570 1.00 82.38 95 SER A CA 1
ATOM 766 C C . SER A 1 95 ? 3.956 1.933 -12.205 1.00 82.38 95 SER A C 1
ATOM 768 O O . SER A 1 95 ? 5.142 2.059 -11.881 1.00 82.38 95 SER A O 1
ATOM 770 N N . LEU A 1 96 ? 3.072 1.317 -11.410 1.00 89.50 96 LEU A N 1
ATOM 771 C CA . LEU A 1 96 ? 3.430 0.738 -10.113 1.00 89.50 96 LEU A CA 1
ATOM 772 C C . LEU A 1 96 ? 4.338 -0.482 -10.279 1.00 89.50 96 LEU A C 1
ATOM 774 O O . LEU A 1 96 ? 4.425 -1.097 -11.347 1.00 89.50 96 LEU A O 1
ATOM 778 N N . VAL A 1 97 ? 5.000 -0.847 -9.192 1.00 92.62 97 VAL A N 1
ATOM 779 C CA . VAL A 1 97 ? 5.769 -2.091 -9.066 1.00 92.62 97 VAL A CA 1
ATOM 780 C C . VAL A 1 97 ? 5.317 -2.866 -7.836 1.00 92.62 97 VAL A C 1
ATOM 782 O O . VAL A 1 97 ? 4.527 -2.386 -7.022 1.00 92.62 97 VAL A O 1
ATOM 785 N N . GLU A 1 98 ? 5.836 -4.075 -7.697 1.00 95.31 98 GLU A N 1
ATOM 786 C CA . GLU A 1 98 ? 5.496 -5.012 -6.637 1.00 95.31 98 GLU A CA 1
ATOM 787 C C . GLU A 1 98 ? 5.644 -4.408 -5.226 1.00 95.31 98 GLU A C 1
ATOM 789 O O . GLU A 1 98 ? 4.762 -4.585 -4.383 1.00 95.31 98 GLU A O 1
ATOM 794 N N . GLU A 1 99 ? 6.688 -3.607 -4.990 1.00 95.69 99 GLU A N 1
ATOM 795 C CA . GLU A 1 99 ? 6.937 -2.949 -3.701 1.00 95.69 99 GLU A CA 1
ATOM 796 C C . GLU A 1 99 ? 5.886 -1.882 -3.345 1.00 95.69 99 GLU A C 1
ATOM 798 O O . GLU A 1 99 ? 5.729 -1.532 -2.175 1.00 95.69 99 GLU A O 1
ATOM 803 N N . ASP A 1 100 ? 5.159 -1.333 -4.323 1.00 95.06 100 ASP A N 1
ATOM 804 C CA . ASP A 1 100 ? 4.063 -0.392 -4.053 1.00 95.06 100 ASP A CA 1
ATOM 805 C C . ASP A 1 100 ? 2.820 -1.111 -3.537 1.00 95.06 100 ASP A C 1
ATOM 807 O O . ASP A 1 100 ? 2.165 -0.611 -2.621 1.00 95.06 100 ASP A O 1
ATOM 811 N N . PHE A 1 101 ? 2.531 -2.298 -4.081 1.00 96.88 101 PHE A N 1
ATOM 812 C CA . PHE A 1 101 ? 1.445 -3.154 -3.608 1.00 96.88 101 PHE A CA 1
ATOM 813 C C . PHE A 1 101 ? 1.734 -3.689 -2.201 1.00 96.88 101 PHE A C 1
ATOM 815 O O . PHE A 1 101 ? 0.844 -3.697 -1.347 1.00 96.88 101 PHE A O 1
ATOM 822 N N . GLU A 1 102 ? 2.980 -4.076 -1.919 1.00 97.88 102 GLU A N 1
ATOM 823 C CA . GLU A 1 102 ? 3.413 -4.432 -0.562 1.00 97.88 102 GLU A CA 1
ATOM 824 C C . GLU A 1 102 ? 3.241 -3.256 0.407 1.00 97.88 102 GLU A C 1
ATOM 826 O O . GLU A 1 102 ? 2.657 -3.408 1.486 1.00 97.88 102 GLU A O 1
ATOM 831 N N . TRP A 1 103 ? 3.696 -2.065 0.001 1.00 97.12 103 TRP A N 1
ATOM 832 C CA . TRP A 1 103 ? 3.619 -0.856 0.815 1.00 97.12 103 TRP A CA 1
ATOM 833 C C . TRP A 1 103 ? 2.174 -0.499 1.173 1.00 97.12 103 TRP A C 1
ATOM 835 O O . TRP A 1 103 ? 1.861 -0.392 2.359 1.00 97.12 103 TRP A O 1
ATOM 845 N N . ILE A 1 104 ? 1.272 -0.372 0.190 1.00 96.75 104 ILE A N 1
ATOM 846 C CA . ILE A 1 104 ? -0.117 0.046 0.460 1.00 96.75 104 ILE A CA 1
ATOM 847 C C . ILE A 1 104 ? -0.827 -0.943 1.382 1.00 96.75 104 ILE A C 1
ATOM 849 O O . ILE A 1 104 ? -1.522 -0.546 2.315 1.00 96.75 104 ILE A O 1
ATOM 853 N N . THR A 1 105 ? -0.584 -2.234 1.179 1.00 98.06 105 THR A N 1
ATOM 854 C CA . THR A 1 105 ? -1.165 -3.299 1.998 1.00 98.06 105 THR A CA 1
ATOM 855 C C . THR A 1 105 ? -0.661 -3.222 3.430 1.00 98.06 105 THR A C 1
ATOM 857 O O . THR A 1 105 ? -1.452 -3.288 4.368 1.00 98.06 105 THR A O 1
ATOM 860 N N . THR A 1 106 ? 0.642 -2.995 3.606 1.00 97.75 106 THR A N 1
ATOM 861 C CA . THR A 1 106 ? 1.255 -2.805 4.925 1.00 97.75 106 THR A CA 1
ATOM 862 C C . THR A 1 106 ? 0.637 -1.614 5.658 1.00 97.75 106 THR A C 1
ATOM 864 O O . THR A 1 106 ? 0.307 -1.723 6.840 1.00 97.75 106 THR A O 1
ATOM 867 N N . GLN A 1 107 ? 0.429 -0.485 4.973 1.00 97.56 107 GLN A N 1
ATOM 868 C CA . GLN A 1 107 ? -0.201 0.691 5.581 1.00 97.56 107 GLN A CA 1
ATOM 869 C C . GLN A 1 107 ? -1.669 0.434 5.943 1.00 97.56 107 GLN A C 1
ATOM 871 O O . GLN A 1 107 ? -2.094 0.784 7.043 1.00 97.56 107 GLN A O 1
ATOM 876 N N . LEU A 1 108 ? -2.437 -0.226 5.070 1.00 97.25 108 LEU A N 1
ATOM 877 C CA . LEU A 1 108 ? -3.836 -0.570 5.342 1.00 97.25 108 LEU A CA 1
ATOM 878 C C . LEU A 1 108 ? -3.976 -1.524 6.533 1.00 97.25 108 LEU A C 1
ATOM 880 O O . LEU A 1 108 ? -4.855 -1.310 7.363 1.00 97.25 108 LEU A O 1
ATOM 884 N N . VAL A 1 109 ? -3.090 -2.514 6.680 1.00 97.94 109 VAL A N 1
ATOM 885 C CA . VAL A 1 109 ? -3.073 -3.387 7.867 1.00 97.94 109 VAL A CA 1
ATOM 886 C C . VAL A 1 109 ? -2.742 -2.593 9.131 1.00 97.94 109 VAL A C 1
ATOM 888 O O . VAL A 1 109 ? -3.417 -2.752 10.145 1.00 97.94 109 VAL A O 1
ATOM 891 N N . LYS A 1 110 ? -1.764 -1.680 9.084 1.00 97.81 110 LYS A N 1
ATOM 892 C CA . LYS A 1 110 ? -1.464 -0.793 10.220 1.00 97.81 110 LYS A CA 1
ATOM 893 C C . LYS A 1 110 ? -2.663 0.078 10.606 1.00 97.81 110 LYS A C 1
ATOM 895 O O . LYS A 1 110 ? -2.907 0.282 11.793 1.00 97.81 110 LYS A O 1
ATOM 900 N N . ILE A 1 111 ? -3.417 0.587 9.630 1.00 96.94 111 ILE A N 1
ATOM 901 C CA . ILE A 1 111 ? -4.648 1.356 9.876 1.00 96.94 111 ILE A CA 1
ATOM 902 C C . ILE A 1 111 ? -5.729 0.447 10.465 1.00 96.94 111 ILE A C 1
ATOM 904 O O . ILE A 1 111 ? -6.389 0.838 11.425 1.00 96.94 111 ILE A O 1
ATOM 908 N N . ALA A 1 112 ? -5.872 -0.779 9.960 1.00 97.31 112 ALA A N 1
ATOM 909 C CA . ALA A 1 112 ? -6.802 -1.754 10.514 1.00 97.31 112 ALA A CA 1
ATOM 910 C C . ALA A 1 112 ? -6.467 -2.100 11.971 1.00 97.31 112 ALA A C 1
ATOM 912 O O . ALA A 1 112 ? -7.359 -2.175 12.809 1.00 97.31 112 ALA A O 1
ATOM 913 N N . ASN A 1 113 ? -5.184 -2.239 12.307 1.00 96.88 113 ASN A N 1
ATOM 914 C CA . ASN A 1 113 ? -4.729 -2.414 13.686 1.00 96.88 113 ASN A CA 1
ATOM 915 C C . ASN A 1 113 ? -5.078 -1.208 14.574 1.00 96.88 113 ASN A C 1
ATOM 917 O O . ASN A 1 113 ? -5.332 -1.383 15.761 1.00 96.88 113 ASN A O 1
ATOM 921 N N . THR A 1 114 ? -5.105 0.006 14.015 1.00 96.31 114 THR A N 1
ATOM 922 C CA . THR A 1 114 ? -5.499 1.223 14.741 1.00 96.31 114 THR A CA 1
ATOM 923 C C . THR A 1 114 ? -7.015 1.336 14.940 1.00 96.31 114 THR A C 1
ATOM 925 O O . THR A 1 114 ? -7.448 1.831 15.979 1.00 96.31 114 THR A O 1
ATOM 928 N N . CYS A 1 115 ? -7.824 0.936 13.954 1.00 95.38 115 CYS A N 1
ATOM 929 C CA . CYS A 1 115 ? -9.261 1.243 13.923 1.00 95.38 115 CYS A CA 1
ATOM 930 C C . CYS A 1 115 ? -10.183 0.046 14.187 1.00 95.38 115 CYS A C 1
ATOM 932 O O . CYS A 1 115 ? -11.249 0.232 14.764 1.00 95.38 115 CYS A O 1
ATOM 934 N N . CYS A 1 116 ? -9.794 -1.159 13.768 1.00 96.12 116 CYS A N 1
ATOM 935 C CA . CYS A 1 116 ? -10.661 -2.337 13.725 1.00 96.12 116 CYS A CA 1
ATOM 936 C C . CYS A 1 116 ? -9.964 -3.645 14.123 1.00 96.12 116 CYS A C 1
ATOM 938 O O . CYS A 1 116 ? -10.251 -4.695 13.550 1.00 96.12 116 CYS A O 1
ATOM 940 N N . ASP A 1 117 ? -9.041 -3.603 15.085 1.00 94.94 117 ASP A N 1
ATOM 941 C CA . ASP A 1 117 ? -8.333 -4.782 15.616 1.00 94.94 117 ASP A CA 1
ATOM 942 C C . ASP A 1 117 ? -7.713 -5.683 14.528 1.00 94.94 117 ASP A C 1
ATOM 944 O O . ASP A 1 117 ? -7.705 -6.909 14.640 1.00 94.94 117 ASP A O 1
ATOM 948 N N . GLY A 1 118 ? -7.237 -5.079 13.437 1.00 95.69 118 GLY A N 1
ATOM 949 C CA . GLY A 1 118 ? -6.588 -5.795 12.336 1.00 95.69 118 GLY A CA 1
ATOM 950 C C . GLY A 1 118 ? -7.543 -6.513 11.376 1.00 95.69 118 GLY A C 1
ATOM 951 O O . GLY A 1 118 ? -7.091 -7.307 10.552 1.00 95.69 118 GLY A O 1
ATOM 952 N N . ARG A 1 119 ? -8.858 -6.253 11.435 1.00 97.31 119 ARG A N 1
ATOM 953 C CA . ARG A 1 119 ? -9.849 -6.873 10.538 1.00 97.31 119 ARG A CA 1
ATOM 954 C C . ARG A 1 119 ? -9.721 -6.343 9.107 1.00 97.31 119 ARG A C 1
ATOM 956 O O . ARG A 1 119 ? -10.259 -5.286 8.770 1.00 97.31 119 ARG A O 1
ATOM 963 N N . VAL A 1 120 ? -9.042 -7.118 8.263 1.00 97.88 120 VAL A N 1
ATOM 964 C CA . VAL A 1 120 ? -8.872 -6.862 6.827 1.00 97.88 120 VAL A CA 1
ATOM 965 C C . VAL A 1 120 ? -9.357 -8.063 6.023 1.00 97.88 120 VAL A C 1
ATOM 967 O O . VAL A 1 120 ? -8.988 -9.201 6.308 1.00 97.88 120 VAL A O 1
ATOM 970 N N . ILE A 1 121 ? -10.157 -7.805 4.994 1.00 97.50 121 ILE A N 1
ATOM 971 C CA . ILE A 1 121 ? -10.598 -8.790 4.006 1.00 97.50 121 ILE A CA 1
ATOM 972 C C . ILE A 1 121 ? -10.142 -8.290 2.639 1.00 97.50 121 ILE A C 1
ATOM 974 O O . ILE A 1 121 ? -10.384 -7.138 2.296 1.00 97.50 121 ILE A O 1
ATOM 978 N N . SER A 1 122 ? -9.481 -9.142 1.860 1.00 97.88 122 SER A N 1
ATOM 979 C CA . SER A 1 122 ? -9.043 -8.817 0.502 1.00 97.88 122 SER A CA 1
ATOM 980 C C . SER A 1 122 ? -9.691 -9.769 -0.496 1.00 97.88 122 SER A C 1
ATOM 982 O O . SER A 1 122 ? -9.721 -10.979 -0.265 1.00 97.88 122 SER A O 1
ATOM 984 N N . ALA A 1 123 ? -10.219 -9.222 -1.586 1.00 97.62 123 ALA A N 1
ATOM 985 C CA . ALA A 1 123 ? -10.782 -9.953 -2.711 1.00 97.62 123 ALA A CA 1
ATOM 986 C C . ALA 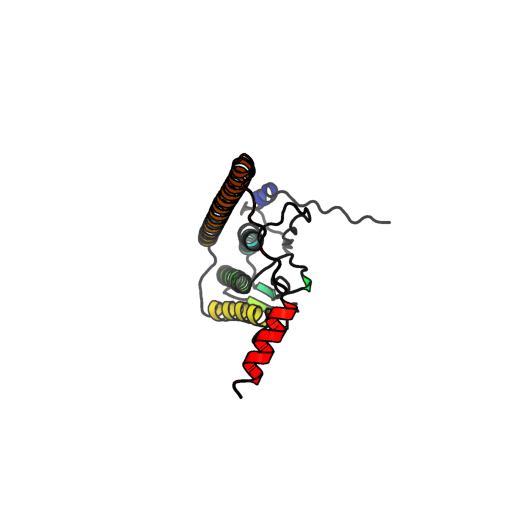A 1 123 ? -10.013 -9.569 -3.978 1.00 97.62 123 ALA A C 1
ATOM 988 O O . ALA A 1 123 ? -9.819 -8.388 -4.252 1.00 97.62 123 ALA A O 1
ATOM 989 N N . LEU A 1 124 ? -9.547 -10.570 -4.724 1.00 96.69 124 LEU A N 1
ATOM 990 C CA . LEU A 1 124 ? -8.822 -10.367 -5.976 1.00 96.69 124 LEU A CA 1
ATOM 991 C C . LEU A 1 124 ? -9.757 -9.819 -7.063 1.00 96.69 124 LEU A C 1
ATOM 993 O O . LEU A 1 124 ? -10.855 -10.339 -7.236 1.00 96.69 124 LEU A O 1
ATOM 997 N N . GLU A 1 125 ? -9.269 -8.841 -7.824 1.00 94.00 125 GLU A N 1
ATOM 998 C CA . GLU A 1 125 ? -9.962 -8.246 -8.971 1.00 94.00 125 GLU A CA 1
ATOM 999 C C . GLU A 1 125 ? -9.117 -8.387 -10.253 1.00 94.00 125 GLU A C 1
ATOM 1001 O O . GLU A 1 125 ? -8.821 -9.499 -10.691 1.00 94.00 125 GLU A O 1
ATOM 1006 N N . GLY A 1 126 ? -8.720 -7.262 -10.863 1.00 89.19 126 GLY A N 1
ATOM 1007 C CA . GLY A 1 126 ? -7.938 -7.198 -12.091 1.00 89.19 126 GLY A CA 1
ATOM 1008 C C . GLY A 1 126 ? -6.448 -7.503 -11.918 1.00 89.19 126 GLY A C 1
ATOM 1009 O O . GLY A 1 126 ? -5.914 -7.646 -10.816 1.00 89.19 126 GLY A O 1
ATOM 1010 N N . GLY A 1 127 ? -5.755 -7.557 -13.052 1.00 87.62 127 GLY A N 1
ATOM 1011 C CA . GLY A 1 127 ? -4.350 -7.933 -13.151 1.00 87.62 127 GLY A CA 1
ATOM 1012 C C . GLY A 1 127 ? -4.170 -8.932 -14.283 1.00 87.62 127 GLY A C 1
ATOM 1013 O O . GLY A 1 127 ? -4.445 -10.121 -14.144 1.00 87.62 127 GLY A O 1
ATOM 1014 N N . TYR A 1 128 ? -3.730 -8.432 -15.428 1.00 87.25 128 TYR A N 1
ATOM 1015 C CA . TYR A 1 128 ? -3.870 -9.119 -16.710 1.00 87.25 128 TYR A CA 1
ATOM 1016 C C . TYR A 1 128 ? -2.519 -9.441 -17.341 1.00 87.25 128 TYR A C 1
ATOM 1018 O O . TYR A 1 128 ? -2.434 -10.258 -18.261 1.00 87.25 128 TYR A O 1
ATOM 1026 N N . GLN A 1 129 ? -1.434 -8.886 -16.793 1.00 87.06 129 GLN A N 1
ATOM 1027 C CA . GLN A 1 129 ? -0.081 -9.276 -17.160 1.00 87.06 129 GLN A CA 1
ATOM 1028 C C . GLN A 1 129 ? 0.293 -10.650 -16.595 1.00 87.06 129 GLN A C 1
ATOM 1030 O O . GLN A 1 129 ? 1.011 -10.769 -15.597 1.00 87.06 129 GLN A O 1
ATOM 1035 N N . LEU A 1 130 ? -0.165 -11.696 -17.282 1.00 86.31 130 LEU A N 1
ATOM 1036 C CA . LEU A 1 130 ? 0.096 -13.100 -16.958 1.00 86.31 130 LEU A CA 1
ATOM 1037 C C . LEU A 1 130 ? 1.365 -13.654 -17.629 1.00 86.31 130 LEU A C 1
ATOM 1039 O O . LEU A 1 130 ? 1.845 -14.715 -17.242 1.00 86.31 130 LEU A O 1
ATOM 1043 N N . GLY A 1 131 ? 1.942 -12.934 -18.595 1.00 81.88 131 GLY A N 1
ATOM 1044 C CA . GLY A 1 131 ? 3.157 -13.349 -19.301 1.00 81.88 131 GLY A CA 1
ATOM 1045 C C . GLY A 1 131 ? 4.449 -13.127 -18.502 1.00 81.88 131 GLY A C 1
ATOM 1046 O O . GLY A 1 131 ? 4.639 -12.079 -17.876 1.00 81.88 131 GLY A O 1
ATOM 1047 N N . GLY A 1 132 ? 5.361 -14.101 -18.566 1.00 77.94 132 GLY A N 1
ATOM 1048 C CA . GLY A 1 132 ? 6.718 -14.047 -18.012 1.00 77.94 132 GLY A CA 1
ATOM 1049 C C . GLY A 1 132 ? 7.374 -15.432 -18.007 1.00 77.94 132 GLY A C 1
ATOM 1050 O O . GLY A 1 132 ? 6.695 -16.420 -17.762 1.00 77.94 132 GLY A O 1
ATOM 1051 N N . GLU A 1 133 ? 8.682 -15.506 -18.267 1.00 72.88 133 GLU A N 1
ATOM 1052 C CA . GLU A 1 133 ? 9.415 -16.778 -18.443 1.00 72.88 133 GLU A CA 1
ATOM 1053 C C . GLU A 1 133 ? 9.462 -17.639 -17.163 1.00 72.88 133 GLU A C 1
ATOM 1055 O O . GLU A 1 133 ? 9.381 -18.860 -17.230 1.00 72.88 133 GLU A O 1
ATOM 1060 N N . PHE A 1 134 ? 9.510 -16.997 -15.988 1.00 82.94 134 PHE A N 1
ATOM 1061 C CA . PHE A 1 134 ? 9.507 -17.674 -14.678 1.00 82.94 134 PHE A CA 1
ATOM 1062 C C . PHE A 1 134 ? 8.334 -17.266 -13.780 1.00 82.94 134 PHE A C 1
ATOM 1064 O O . PHE A 1 134 ? 7.810 -18.070 -13.016 1.00 82.94 134 PHE A O 1
ATOM 1071 N N . SER A 1 135 ? 7.947 -15.989 -13.810 1.00 88.25 135 SER A N 1
ATOM 1072 C CA . SER A 1 135 ? 6.861 -15.454 -12.990 1.00 88.25 135 SER A CA 1
ATOM 1073 C C . SER A 1 135 ? 6.371 -14.136 -13.577 1.00 88.25 135 SER A C 1
ATOM 1075 O O . SER A 1 135 ? 7.177 -13.269 -13.941 1.00 88.25 135 SER A O 1
ATOM 1077 N N . SER A 1 136 ? 5.053 -14.001 -13.675 1.00 92.81 136 SER A N 1
ATOM 1078 C CA . SER A 1 136 ? 4.391 -12.831 -14.237 1.00 92.81 136 SER A CA 1
ATOM 1079 C C . SER A 1 136 ? 4.389 -11.649 -13.265 1.00 92.81 136 SER A C 1
ATOM 1081 O O . SER A 1 136 ? 4.531 -11.815 -12.052 1.00 92.81 136 SER A O 1
ATOM 1083 N N . ALA A 1 137 ? 4.224 -10.435 -13.793 1.00 91.31 137 ALA A N 1
ATOM 1084 C CA . ALA A 1 137 ? 4.095 -9.233 -12.965 1.00 91.31 137 ALA A CA 1
ATOM 1085 C C . ALA A 1 137 ? 2.895 -9.322 -12.013 1.00 91.31 137 ALA A C 1
ATOM 1087 O O . ALA A 1 137 ? 2.996 -8.954 -10.843 1.00 91.31 137 ALA A O 1
ATOM 1088 N N . PHE A 1 138 ? 1.790 -9.885 -12.507 1.00 93.94 138 PHE A N 1
ATOM 1089 C CA . PHE A 1 138 ? 0.617 -10.191 -11.704 1.00 93.94 138 PHE A CA 1
ATOM 1090 C C . PHE A 1 138 ? 0.963 -11.104 -10.523 1.00 93.94 138 PHE A C 1
ATOM 1092 O O . PHE A 1 138 ? 0.732 -10.740 -9.373 1.00 93.94 138 PHE A O 1
ATOM 1099 N N . ALA A 1 139 ? 1.602 -12.251 -10.783 1.00 95.38 139 ALA A N 1
ATOM 1100 C CA . ALA A 1 139 ? 1.935 -13.221 -9.742 1.00 95.38 139 ALA A CA 1
ATOM 1101 C C . ALA A 1 139 ? 2.859 -12.631 -8.666 1.00 95.38 139 ALA A C 1
ATOM 1103 O O . ALA A 1 139 ? 2.665 -12.880 -7.475 1.00 95.38 139 ALA A O 1
ATOM 1104 N N . LYS A 1 140 ? 3.847 -11.821 -9.063 1.00 95.94 140 LYS A N 1
ATOM 1105 C CA . LYS A 1 140 ? 4.750 -11.158 -8.112 1.00 95.94 140 LYS A CA 1
ATOM 1106 C C . LYS A 1 140 ? 4.035 -10.088 -7.285 1.00 95.94 140 LYS A C 1
ATOM 1108 O O . LYS A 1 140 ? 4.296 -9.991 -6.090 1.00 95.94 140 LYS A O 1
ATOM 1113 N N . SER A 1 141 ? 3.106 -9.351 -7.888 1.00 96.62 141 SER A N 1
ATOM 1114 C CA . SER A 1 141 ? 2.316 -8.319 -7.204 1.00 96.62 141 SER A CA 1
ATOM 1115 C C . SER A 1 141 ? 1.329 -8.933 -6.204 1.00 96.62 141 SER A C 1
ATOM 1117 O O . SER A 1 141 ? 1.258 -8.491 -5.057 1.00 96.62 141 SER A O 1
ATOM 1119 N N . VAL A 1 142 ? 0.651 -10.023 -6.587 1.00 97.38 142 VAL A N 1
ATOM 1120 C CA . VAL A 1 142 ? -0.184 -10.827 -5.678 1.00 97.38 142 VAL A CA 1
ATOM 1121 C C . VAL A 1 142 ? 0.659 -11.369 -4.526 1.00 97.38 142 VAL A C 1
ATOM 1123 O O . VAL A 1 142 ? 0.267 -11.240 -3.369 1.00 97.38 142 VAL A O 1
ATOM 1126 N N . LYS A 1 143 ? 1.842 -11.930 -4.812 1.00 97.81 143 LYS A N 1
ATOM 1127 C CA . LYS A 1 143 ? 2.765 -12.414 -3.775 1.00 97.81 143 LYS A CA 1
ATOM 1128 C C . LYS A 1 143 ? 3.136 -11.300 -2.796 1.00 97.81 143 LYS A C 1
ATOM 1130 O O . LYS A 1 143 ? 3.098 -11.537 -1.594 1.00 97.81 143 LYS A O 1
ATOM 1135 N N . ALA A 1 144 ? 3.482 -10.115 -3.292 1.00 98.19 144 ALA A N 1
ATOM 1136 C CA . ALA A 1 144 ? 3.845 -8.963 -2.472 1.00 98.19 144 ALA A CA 1
ATOM 1137 C C . ALA A 1 144 ? 2.688 -8.529 -1.547 1.00 98.19 144 ALA A C 1
ATOM 1139 O O . ALA A 1 144 ? 2.878 -8.378 -0.340 1.00 98.19 144 ALA A O 1
ATOM 1140 N N . HIS A 1 145 ? 1.466 -8.439 -2.083 1.00 98.31 145 HIS A N 1
ATOM 1141 C CA . HIS A 1 145 ? 0.253 -8.142 -1.315 1.00 98.31 145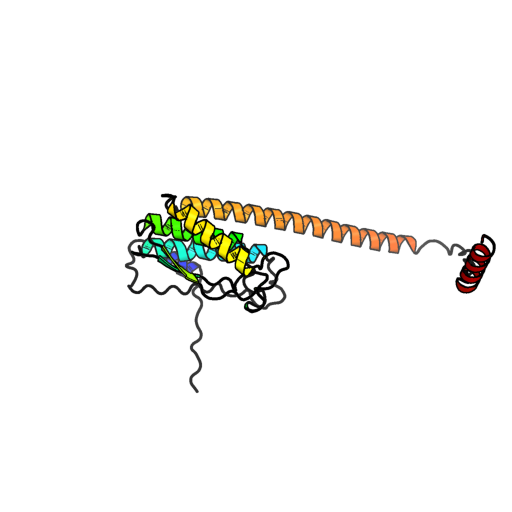 HIS A CA 1
ATOM 1142 C C . HIS A 1 145 ? -0.050 -9.206 -0.247 1.00 98.31 145 HIS A C 1
ATOM 1144 O O . HIS A 1 145 ? -0.232 -8.884 0.926 1.00 98.31 145 HIS A O 1
ATOM 1150 N N . VAL A 1 146 ? -0.063 -10.488 -0.623 1.00 98.19 146 VAL A N 1
ATOM 1151 C CA . VAL A 1 146 ? -0.352 -11.594 0.305 1.00 98.19 146 VAL A CA 1
ATOM 1152 C C . VAL A 1 146 ? 0.726 -11.710 1.381 1.00 98.19 146 VAL A C 1
ATOM 1154 O O . VAL A 1 146 ? 0.402 -11.960 2.539 1.00 98.19 146 VAL A O 1
ATOM 1157 N N . ASN A 1 147 ? 1.996 -11.484 1.036 1.00 98.12 147 ASN A N 1
ATOM 1158 C CA . ASN A 1 147 ? 3.083 -11.457 2.009 1.00 98.12 147 ASN A CA 1
ATOM 1159 C C . ASN A 1 147 ? 2.878 -10.341 3.043 1.00 98.12 147 ASN A C 1
ATOM 1161 O O . ASN A 1 147 ? 2.968 -10.604 4.240 1.00 98.12 147 ASN A O 1
ATOM 1165 N N . ALA A 1 148 ? 2.520 -9.130 2.604 1.00 98.00 148 ALA A N 1
ATOM 1166 C CA . ALA A 1 148 ? 2.197 -8.026 3.506 1.00 98.00 148 ALA A CA 1
ATOM 1167 C C . ALA A 1 148 ? 1.013 -8.349 4.431 1.00 98.00 148 ALA A C 1
ATOM 1169 O O . ALA A 1 148 ? 1.071 -8.036 5.619 1.00 98.00 148 ALA A O 1
ATOM 1170 N N . LEU A 1 149 ? -0.035 -9.013 3.925 1.00 97.81 149 LEU A N 1
ATOM 1171 C CA . LEU A 1 149 ? -1.147 -9.487 4.759 1.00 97.81 149 LEU A CA 1
ATOM 1172 C C . LEU A 1 149 ? -0.688 -10.535 5.780 1.00 97.81 149 LEU A C 1
ATOM 1174 O O . LEU A 1 149 ? -1.035 -10.434 6.952 1.00 97.81 149 LEU A O 1
ATOM 1178 N N . ALA A 1 150 ? 0.103 -11.523 5.359 1.00 97.50 150 ALA A N 1
ATOM 1179 C CA . ALA A 1 150 ? 0.563 -12.610 6.221 1.00 97.50 150 ALA A CA 1
ATOM 1180 C C . ALA A 1 150 ? 1.500 -12.114 7.334 1.00 97.50 150 ALA A C 1
ATOM 1182 O O . ALA A 1 150 ? 1.324 -12.472 8.498 1.00 97.50 150 ALA A O 1
ATOM 1183 N N . VAL A 1 151 ? 2.465 -11.257 6.989 1.00 96.00 151 VAL A N 1
ATOM 1184 C CA . VAL A 1 151 ? 3.357 -10.596 7.954 1.00 96.00 151 VAL A CA 1
ATOM 1185 C C . VAL A 1 151 ? 2.556 -9.655 8.853 1.00 96.00 151 VAL A C 1
ATOM 1187 O O . VAL A 1 151 ? 2.723 -9.651 10.072 1.00 96.00 151 VAL A O 1
ATOM 1190 N N . GLY A 1 152 ? 1.649 -8.880 8.261 1.00 93.31 152 GLY A N 1
ATOM 1191 C CA . GLY A 1 152 ? 0.785 -7.944 8.963 1.00 93.31 152 GLY A CA 1
ATOM 1192 C C . GLY A 1 152 ? -0.127 -8.617 9.990 1.00 93.31 152 GLY A C 1
ATOM 1193 O O . GLY A 1 152 ? -0.250 -8.110 11.098 1.00 93.31 152 GLY A O 1
ATOM 1194 N N . ALA A 1 153 ? -0.679 -9.793 9.680 1.00 91.62 153 ALA A N 1
ATOM 1195 C CA . ALA A 1 153 ? -1.521 -10.575 10.590 1.00 91.62 153 ALA A CA 1
ATOM 1196 C C . ALA A 1 153 ? -0.787 -11.023 11.868 1.00 91.62 153 ALA A C 1
ATOM 1198 O O . ALA A 1 153 ? -1.419 -11.293 12.888 1.00 91.62 153 ALA A O 1
ATOM 1199 N N . GLN A 1 154 ? 0.546 -11.091 11.831 1.00 93.88 154 GLN A N 1
ATOM 1200 C CA . GLN A 1 154 ? 1.387 -11.416 12.987 1.00 93.88 154 GLN A CA 1
ATOM 1201 C C . GLN A 1 154 ? 1.850 -10.165 13.753 1.00 93.88 154 GLN A C 1
ATOM 1203 O O . GLN A 1 154 ? 2.442 -10.273 14.827 1.00 93.88 154 GLN A O 1
ATOM 1208 N N . SER A 1 155 ? 1.590 -8.971 13.219 1.00 93.62 155 SER A N 1
ATOM 1209 C CA . SER A 1 155 ? 2.063 -7.698 13.751 1.00 93.62 155 SER A CA 1
ATOM 1210 C C . SER A 1 155 ? 0.929 -6.900 14.389 1.00 93.62 155 SER A C 1
ATOM 1212 O O . SER A 1 155 ? -0.132 -6.716 13.805 1.00 93.62 155 SER A O 1
ATOM 1214 N N . LYS A 1 156 ? 1.188 -6.330 15.571 1.00 93.06 156 LYS A N 1
ATOM 1215 C CA . LYS A 1 156 ? 0.294 -5.353 16.225 1.00 93.06 156 LYS A CA 1
ATOM 1216 C C . LYS A 1 156 ? 0.701 -3.901 15.964 1.00 93.06 156 LYS A C 1
ATOM 1218 O O . LYS A 1 156 ? 0.285 -2.999 16.686 1.00 93.06 156 LYS A O 1
ATOM 1223 N N . SER A 1 157 ? 1.569 -3.664 14.977 1.00 95.31 157 SER A N 1
ATOM 1224 C CA . SER A 1 157 ? 2.001 -2.313 14.619 1.00 95.31 157 SER A CA 1
ATOM 1225 C C . SER A 1 157 ? 0.801 -1.481 14.166 1.00 95.31 157 SER A C 1
ATOM 1227 O O . SER A 1 157 ? 0.048 -1.898 13.287 1.00 95.31 157 SER A O 1
ATOM 1229 N N . THR A 1 158 ? 0.631 -0.314 14.780 1.00 96.38 158 THR A N 1
ATOM 1230 C CA . THR A 1 158 ? -0.425 0.648 14.460 1.00 96.38 158 THR A CA 1
ATOM 1231 C C . THR A 1 158 ? 0.078 1.707 13.487 1.00 96.38 158 THR A C 1
ATOM 1233 O O . THR A 1 158 ? 1.277 1.987 13.405 1.00 96.38 158 THR A O 1
ATOM 1236 N N . TYR A 1 159 ? -0.841 2.315 12.739 1.00 96.06 159 TYR A N 1
ATOM 1237 C CA . TYR A 1 159 ? -0.511 3.421 11.846 1.00 96.06 159 TYR A CA 1
ATOM 1238 C C . TYR A 1 159 ? -0.238 4.700 12.643 1.00 96.06 159 TYR A C 1
ATOM 1240 O O . TYR A 1 159 ? -1.044 5.091 13.491 1.00 96.06 159 TYR A O 1
ATOM 1248 N N . LYS A 1 160 ? 0.869 5.385 12.331 1.00 92.62 160 LYS A N 1
ATOM 1249 C CA . LYS A 1 160 ? 1.226 6.683 12.915 1.00 92.62 160 LYS A CA 1
ATOM 1250 C C . LYS A 1 160 ? 1.496 7.706 11.820 1.00 92.62 160 LYS A C 1
ATOM 1252 O O . LYS A 1 160 ? 2.396 7.520 11.007 1.00 92.62 160 LYS A O 1
ATOM 1257 N N . THR A 1 161 ? 0.788 8.832 11.866 1.00 89.94 161 THR A N 1
ATOM 1258 C CA . THR A 1 161 ? 0.955 9.928 10.898 1.00 89.94 161 THR A CA 1
ATOM 1259 C C . THR A 1 161 ? 2.390 10.456 10.863 1.00 89.94 161 THR A C 1
ATOM 1261 O O . THR A 1 161 ? 2.939 10.641 9.786 1.00 89.94 161 THR A O 1
ATOM 1264 N N . ALA A 1 162 ? 3.045 10.580 12.023 1.00 89.75 162 ALA A N 1
ATOM 1265 C CA . ALA A 1 162 ? 4.433 11.035 12.092 1.00 89.75 162 ALA A CA 1
ATOM 1266 C C . ALA A 1 162 ? 5.416 10.107 11.347 1.00 89.75 162 ALA A C 1
ATOM 1268 O O . ALA A 1 162 ? 6.358 10.588 10.726 1.00 89.75 162 ALA A O 1
ATOM 1269 N N . GLU A 1 163 ? 5.199 8.785 11.374 1.00 91.62 163 GLU A N 1
ATOM 1270 C CA . GLU A 1 163 ? 6.038 7.839 10.622 1.00 91.62 163 GLU A CA 1
ATOM 1271 C C . GLU A 1 163 ? 5.819 7.996 9.109 1.00 91.62 163 GLU A C 1
ATOM 1273 O O . GLU A 1 163 ? 6.782 7.965 8.344 1.00 91.62 163 GLU A O 1
ATOM 1278 N N . ALA A 1 164 ? 4.574 8.236 8.684 1.00 89.81 164 ALA A N 1
ATOM 1279 C CA . ALA A 1 164 ? 4.246 8.495 7.285 1.00 89.81 164 ALA A CA 1
ATOM 1280 C C . ALA A 1 164 ? 4.869 9.805 6.767 1.00 89.81 164 ALA A C 1
ATOM 1282 O O . ALA A 1 164 ? 5.363 9.838 5.640 1.00 89.81 164 ALA A O 1
ATOM 1283 N N . ASP A 1 165 ? 4.902 10.860 7.588 1.00 89.44 165 ASP A N 1
ATOM 1284 C CA . ASP A 1 165 ? 5.553 12.132 7.245 1.00 89.44 165 ASP A CA 1
ATOM 1285 C C . ASP A 1 165 ? 7.075 11.975 7.103 1.00 89.44 165 ASP A C 1
ATOM 1287 O O . ASP A 1 165 ? 7.681 12.524 6.179 1.00 89.44 165 ASP A O 1
ATOM 1291 N N . ILE A 1 166 ? 7.702 11.192 7.988 1.00 92.44 166 ILE A N 1
ATOM 1292 C CA . ILE A 1 166 ? 9.135 10.877 7.908 1.00 92.44 166 ILE A CA 1
ATOM 1293 C C . ILE A 1 166 ? 9.441 10.108 6.618 1.00 92.44 166 ILE A C 1
ATOM 1295 O O . ILE A 1 166 ? 10.338 10.503 5.872 1.00 92.44 166 ILE A O 1
ATOM 1299 N N . GLU A 1 167 ? 8.685 9.046 6.330 1.00 92.31 167 GLU A N 1
ATOM 1300 C CA . GLU A 1 167 ? 8.845 8.247 5.110 1.00 92.31 167 GLU A CA 1
ATOM 1301 C C . GLU A 1 167 ? 8.667 9.107 3.849 1.00 92.31 167 GLU A C 1
ATOM 1303 O O . GLU A 1 167 ? 9.474 9.033 2.922 1.00 92.31 167 GLU A O 1
ATOM 1308 N N . LYS A 1 168 ? 7.654 9.980 3.830 1.00 90.62 168 LYS A N 1
ATOM 1309 C CA . LYS A 1 168 ? 7.403 10.924 2.735 1.00 90.62 168 LYS A CA 1
ATOM 1310 C C . LYS A 1 168 ? 8.585 11.854 2.486 1.00 90.62 168 LYS A C 1
ATOM 1312 O O . LYS A 1 168 ? 9.002 12.019 1.340 1.00 90.62 168 LYS A O 1
ATOM 1317 N N . ASN A 1 169 ? 9.119 12.464 3.543 1.00 90.56 169 ASN A N 1
ATOM 1318 C CA . ASN A 1 169 ? 10.264 13.368 3.439 1.00 90.56 169 ASN A CA 1
ATOM 1319 C C . ASN A 1 169 ? 11.519 12.628 2.965 1.00 90.56 169 ASN A C 1
ATOM 1321 O O . ASN A 1 169 ? 12.276 13.156 2.155 1.00 90.56 169 ASN A O 1
ATOM 1325 N N . TYR A 1 170 ? 11.717 11.394 3.426 1.00 91.94 170 TYR A N 1
ATOM 1326 C CA . TYR A 1 170 ? 12.823 10.553 2.987 1.00 91.94 170 TYR A CA 1
ATOM 1327 C C . TYR A 1 170 ? 12.745 10.227 1.489 1.00 91.94 170 TYR A C 1
ATOM 1329 O O . TYR A 1 170 ? 13.710 10.458 0.761 1.00 91.94 170 TYR A O 1
ATOM 1337 N N . GLU A 1 171 ? 11.589 9.761 1.006 1.00 89.88 171 GLU A N 1
ATOM 1338 C CA . GLU A 1 171 ? 11.385 9.483 -0.421 1.00 89.88 171 GLU A CA 1
ATOM 1339 C C . GLU A 1 171 ? 11.565 10.746 -1.282 1.00 89.88 171 GLU A C 1
ATOM 1341 O O . GLU A 1 171 ? 12.180 10.681 -2.347 1.00 89.88 171 GLU A O 1
ATOM 1346 N N . ARG A 1 172 ? 11.095 11.907 -0.805 1.00 87.69 172 ARG A N 1
ATOM 1347 C CA . ARG A 1 172 ? 11.295 13.192 -1.486 1.00 87.69 172 ARG A CA 1
ATOM 1348 C C . ARG A 1 172 ? 12.774 13.548 -1.621 1.00 87.69 172 ARG A C 1
ATOM 1350 O O . ARG A 1 172 ? 13.214 13.879 -2.716 1.00 87.69 172 ARG A O 1
ATOM 1357 N N . ASN A 1 173 ? 13.545 13.425 -0.542 1.00 89.50 173 ASN A N 1
ATOM 1358 C CA . ASN A 1 173 ? 14.978 13.722 -0.562 1.00 89.50 173 ASN A CA 1
ATOM 1359 C C . ASN A 1 173 ? 15.734 12.832 -1.563 1.00 89.50 173 ASN A C 1
ATOM 1361 O O . ASN A 1 173 ? 16.628 13.312 -2.258 1.00 89.50 173 ASN A O 1
ATOM 1365 N N . ILE A 1 174 ? 15.354 11.552 -1.671 1.00 88.69 174 ILE A N 1
ATOM 1366 C CA . ILE A 1 174 ? 15.924 10.635 -2.669 1.00 88.69 174 ILE A CA 1
ATOM 1367 C C . ILE A 1 174 ? 15.618 11.115 -4.091 1.00 88.69 174 ILE A C 1
ATOM 1369 O O . ILE A 1 174 ? 16.508 11.114 -4.942 1.00 88.69 174 ILE A O 1
ATOM 1373 N N . LEU A 1 175 ? 14.376 11.518 -4.367 1.00 85.12 175 LEU A N 1
ATOM 1374 C CA . LEU A 1 175 ? 13.987 12.005 -5.693 1.00 85.12 175 LEU A CA 1
ATOM 1375 C C . LEU A 1 175 ? 14.713 13.299 -6.062 1.00 85.12 175 LEU A C 1
ATOM 1377 O O . LEU A 1 175 ? 15.239 13.393 -7.172 1.00 85.12 175 LEU A O 1
ATOM 1381 N N . ASP A 1 176 ? 14.811 14.242 -5.127 1.00 87.00 176 ASP A N 1
ATOM 1382 C CA . ASP A 1 176 ? 15.544 15.494 -5.318 1.00 87.00 176 ASP A CA 1
ATOM 1383 C C . ASP A 1 176 ? 17.030 15.213 -5.621 1.00 87.00 176 ASP A C 1
ATOM 1385 O O . ASP A 1 176 ? 17.616 15.816 -6.524 1.00 87.00 176 ASP A O 1
ATOM 1389 N N . GLU A 1 177 ? 17.640 14.236 -4.939 1.00 89.00 177 GLU A N 1
ATOM 1390 C CA . GLU A 1 177 ? 19.016 13.811 -5.209 1.00 89.00 177 GLU A CA 1
ATOM 1391 C C . GLU A 1 177 ? 19.172 13.160 -6.595 1.00 89.00 177 GLU A C 1
ATOM 1393 O O . GLU A 1 177 ? 20.124 13.471 -7.320 1.00 89.00 177 GLU A O 1
ATOM 1398 N N . ILE A 1 178 ? 18.247 12.279 -6.989 1.00 86.81 178 ILE A N 1
ATOM 1399 C CA . ILE A 1 178 ? 18.233 11.654 -8.321 1.00 86.81 178 ILE A CA 1
ATOM 1400 C C . ILE A 1 178 ? 18.105 12.725 -9.407 1.00 86.81 178 ILE A C 1
ATOM 1402 O O . ILE A 1 178 ? 18.830 12.685 -10.405 1.00 86.81 178 ILE A O 1
ATOM 1406 N N . GLN A 1 179 ? 17.209 13.692 -9.217 1.00 84.62 179 GLN A N 1
ATOM 1407 C CA . GLN A 1 179 ? 16.976 14.766 -10.172 1.00 84.62 179 GLN A CA 1
ATOM 1408 C C . GLN A 1 179 ? 18.185 15.691 -10.283 1.00 84.62 179 GLN A C 1
ATOM 1410 O O . GLN A 1 179 ? 18.597 16.006 -11.400 1.00 84.62 179 GLN A O 1
ATOM 1415 N N . ARG A 1 180 ? 18.818 16.044 -9.159 1.00 88.25 180 ARG A N 1
ATOM 1416 C CA . ARG A 1 180 ? 20.065 16.817 -9.151 1.00 88.25 180 ARG A CA 1
ATOM 1417 C C . ARG A 1 180 ? 21.166 16.109 -9.942 1.00 88.25 180 ARG A C 1
ATOM 1419 O O . ARG A 1 180 ? 21.707 16.695 -10.873 1.00 88.25 180 ARG A O 1
ATOM 1426 N N . LYS A 1 181 ? 21.423 14.825 -9.663 1.00 87.81 181 LYS A N 1
ATOM 1427 C CA . LYS A 1 181 ? 22.426 14.025 -10.397 1.00 87.81 181 LYS A CA 1
ATOM 1428 C C . LYS A 1 181 ? 22.104 13.910 -11.889 1.00 87.81 181 LYS A C 1
ATOM 1430 O O . LYS A 1 181 ? 23.008 13.900 -12.723 1.00 87.81 181 LYS A O 1
ATOM 1435 N N . LYS A 1 182 ? 20.818 13.817 -12.248 1.00 85.56 182 LYS A N 1
ATOM 1436 C CA . LYS A 1 182 ? 20.372 13.806 -13.649 1.00 85.56 182 LYS A CA 1
ATOM 1437 C C . LYS A 1 182 ? 20.685 15.137 -14.337 1.00 85.56 182 LYS A C 1
ATOM 1439 O O . LYS A 1 182 ? 21.185 15.113 -15.458 1.00 85.56 182 LYS A O 1
ATOM 1444 N N . LEU A 1 183 ? 20.413 16.266 -13.682 1.00 87.88 183 LEU A N 1
ATOM 1445 C CA . LEU A 1 183 ? 20.709 17.602 -14.207 1.00 87.88 183 LEU A CA 1
ATOM 1446 C C . LEU A 1 183 ? 22.217 17.826 -14.368 1.00 87.88 183 LEU A C 1
ATOM 1448 O O . LEU A 1 183 ? 22.638 18.215 -15.451 1.00 87.88 183 LEU A O 1
ATOM 1452 N N . GLU A 1 184 ? 23.020 17.474 -13.361 1.00 90.00 184 GLU A N 1
ATOM 1453 C CA . GLU A 1 184 ? 24.491 17.535 -13.424 1.00 90.00 184 GLU A CA 1
ATOM 1454 C C . GLU A 1 184 ? 25.034 16.712 -14.606 1.00 90.00 184 GLU A C 1
ATOM 1456 O O . GLU A 1 184 ? 25.855 17.184 -15.391 1.00 90.00 184 GLU A O 1
ATOM 1461 N N . LYS A 1 185 ? 24.526 15.487 -14.799 1.00 87.81 185 LYS A N 1
ATOM 1462 C CA . LYS A 1 185 ? 24.923 14.634 -15.929 1.00 87.81 185 LYS A CA 1
ATOM 1463 C C . LYS A 1 185 ? 24.544 15.243 -17.282 1.00 87.81 185 LYS A C 1
ATOM 1465 O O . LYS A 1 185 ? 25.323 15.148 -18.226 1.00 87.81 185 LYS A O 1
ATOM 1470 N N . LEU A 1 186 ? 23.357 15.842 -17.391 1.00 87.00 186 LEU A N 1
ATOM 1471 C CA . LEU A 1 186 ? 22.909 16.509 -18.617 1.00 87.00 186 LEU A CA 1
ATOM 1472 C C . LEU A 1 186 ? 23.743 17.756 -18.925 1.00 87.00 186 LEU A C 1
ATOM 1474 O O . LEU A 1 186 ? 24.034 18.014 -20.089 1.00 87.00 186 LEU A O 1
ATOM 1478 N N . GLU A 1 187 ? 24.147 18.507 -17.903 1.00 89.88 187 GLU A N 1
ATOM 1479 C CA . GLU A 1 187 ? 25.028 19.665 -18.052 1.00 89.88 187 GLU A CA 1
ATOM 1480 C C . GLU A 1 187 ? 26.406 19.249 -18.583 1.00 89.88 187 GLU A C 1
ATOM 1482 O O . GLU A 1 187 ? 26.882 19.820 -19.562 1.00 89.88 187 GLU A O 1
ATOM 1487 N N . ILE A 1 188 ? 26.992 18.179 -18.035 1.00 89.38 188 ILE A N 1
ATOM 1488 C CA . ILE A 1 188 ? 28.263 17.615 -18.521 1.00 89.38 188 ILE A CA 1
ATOM 1489 C C . ILE A 1 188 ? 28.161 17.188 -19.992 1.00 89.38 188 ILE A C 1
ATOM 1491 O O . ILE A 1 188 ? 29.066 17.471 -20.779 1.00 89.38 188 ILE A O 1
ATOM 1495 N N . ILE A 1 189 ? 27.068 16.519 -20.378 1.00 87.44 189 ILE A N 1
ATOM 1496 C CA . ILE A 1 189 ? 26.845 16.092 -21.768 1.00 87.44 189 ILE A CA 1
ATOM 1497 C C . ILE A 1 189 ? 26.793 17.310 -22.696 1.00 87.44 189 ILE A C 1
ATOM 1499 O O . ILE A 1 189 ? 27.529 17.342 -23.680 1.00 87.44 189 ILE A O 1
ATOM 1503 N N . LYS A 1 190 ? 26.017 18.342 -22.341 1.00 88.69 190 LYS A N 1
ATOM 1504 C CA . LYS A 1 190 ? 25.914 19.580 -23.130 1.00 88.69 190 LYS A CA 1
ATOM 1505 C C . LYS A 1 190 ? 27.263 20.277 -23.295 1.00 88.69 190 LYS A C 1
ATOM 1507 O O . LYS A 1 190 ? 27.607 20.690 -24.397 1.00 88.69 190 LYS A O 1
ATOM 1512 N N . VAL A 1 191 ? 28.046 20.391 -22.220 1.00 88.12 191 VAL A N 1
ATOM 1513 C CA . VAL A 1 191 ? 29.391 20.989 -22.281 1.00 88.12 191 VAL A CA 1
ATOM 1514 C C . VAL A 1 191 ? 30.3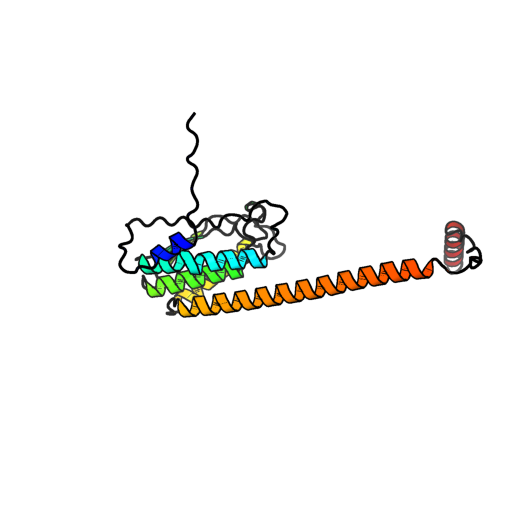05 20.174 -23.201 1.00 88.12 191 VAL A C 1
ATOM 1516 O O . VAL A 1 191 ? 31.033 20.746 -24.007 1.00 88.12 191 VAL A O 1
ATOM 1519 N N . THR A 1 192 ? 30.239 18.843 -23.130 1.00 83.12 192 THR A N 1
ATOM 1520 C CA . THR A 1 192 ? 31.055 17.951 -23.970 1.00 83.12 192 THR A CA 1
ATOM 1521 C C . THR A 1 192 ? 30.690 18.068 -25.454 1.00 83.12 192 THR A C 1
ATOM 1523 O O . THR A 1 192 ? 31.585 18.086 -26.299 1.00 83.12 192 THR A O 1
ATOM 1526 N N . GLU A 1 193 ? 29.401 18.191 -25.786 1.00 85.12 193 GLU A N 1
ATOM 1527 C CA . GLU A 1 193 ? 28.927 18.415 -27.161 1.00 85.12 193 GLU A CA 1
ATOM 1528 C C . GLU A 1 193 ? 29.431 19.750 -27.725 1.00 85.12 193 GLU A C 1
ATOM 1530 O O . GLU A 1 193 ? 30.017 19.764 -28.806 1.00 85.12 193 GLU A O 1
ATOM 1535 N N . VAL A 1 194 ? 29.321 20.844 -26.961 1.00 83.56 194 VAL A N 1
ATOM 1536 C CA . VAL A 1 194 ? 29.810 22.175 -27.376 1.00 83.56 194 VAL A CA 1
ATOM 1537 C C . VAL A 1 194 ? 31.326 22.184 -27.589 1.00 83.56 194 VAL A C 1
ATOM 1539 O O . VAL A 1 194 ? 31.818 22.775 -28.553 1.00 83.56 194 VAL A O 1
ATOM 1542 N N . VAL A 1 195 ? 32.088 21.524 -26.710 1.00 80.56 195 VAL A N 1
ATOM 1543 C CA . VAL A 1 195 ? 33.546 21.401 -26.859 1.00 80.56 195 VAL A CA 1
ATOM 1544 C C . VAL A 1 195 ? 33.895 20.594 -28.111 1.00 80.56 195 VAL A C 1
ATOM 1546 O O . VAL A 1 195 ? 34.765 21.016 -28.869 1.00 80.56 195 VAL A O 1
ATOM 1549 N N . ASN A 1 196 ? 33.199 19.487 -28.380 1.00 73.38 196 ASN A N 1
ATOM 1550 C CA . ASN A 1 196 ? 33.412 18.701 -29.597 1.00 73.38 196 ASN A CA 1
ATOM 1551 C C . ASN A 1 196 ? 33.075 19.491 -30.871 1.00 73.38 196 ASN A C 1
ATOM 1553 O O . ASN A 1 196 ? 33.871 19.471 -31.807 1.00 73.38 196 ASN A O 1
ATOM 1557 N N . GLU A 1 197 ? 31.961 20.226 -30.913 1.00 72.69 197 GLU A N 1
ATOM 1558 C CA . GLU A 1 197 ? 31.624 21.097 -32.051 1.00 72.69 197 GLU A CA 1
ATOM 1559 C C . GLU A 1 197 ? 32.663 22.209 -32.250 1.00 72.69 197 GLU A C 1
ATOM 1561 O O . GLU A 1 197 ? 33.061 22.505 -33.377 1.00 72.69 197 GLU A O 1
ATOM 1566 N N . SER A 1 198 ? 33.171 22.783 -31.157 1.00 68.44 198 SER A N 1
ATOM 1567 C CA . SER A 1 198 ? 34.212 23.814 -31.204 1.00 68.44 198 SER A CA 1
ATOM 1568 C C . SER A 1 198 ? 35.551 23.259 -31.704 1.00 68.44 198 SER A C 1
ATOM 1570 O O . SER A 1 198 ? 36.208 23.905 -32.514 1.00 68.44 198 SER A O 1
ATOM 1572 N N . ILE A 1 199 ? 35.946 22.050 -31.287 1.00 65.31 199 ILE A N 1
ATOM 1573 C CA . ILE A 1 199 ? 37.154 21.371 -31.788 1.00 65.31 199 ILE A CA 1
ATOM 1574 C C . ILE A 1 199 ? 37.015 21.066 -33.283 1.00 65.31 199 ILE A C 1
ATOM 1576 O O . ILE A 1 199 ? 37.954 21.310 -34.038 1.00 65.31 199 ILE A O 1
ATOM 1580 N N . VAL A 1 200 ? 35.851 20.590 -33.736 1.00 60.56 200 VAL A N 1
ATOM 1581 C CA . VAL A 1 200 ? 35.597 20.354 -35.167 1.00 60.56 200 VAL A CA 1
ATOM 1582 C C . VAL A 1 200 ? 35.728 21.652 -35.968 1.00 60.56 200 VAL A C 1
ATOM 1584 O O . VAL A 1 200 ? 36.349 21.628 -37.025 1.00 60.56 200 VAL A O 1
ATOM 1587 N N . ASN A 1 201 ? 35.236 22.780 -35.447 1.00 57.44 201 ASN A N 1
ATOM 1588 C CA . ASN A 1 201 ? 35.322 24.087 -36.108 1.00 57.44 201 ASN A CA 1
ATOM 1589 C C . ASN A 1 201 ? 36.736 24.701 -36.102 1.00 57.44 201 ASN A C 1
ATOM 1591 O O . ASN A 1 201 ? 37.074 25.442 -37.020 1.00 57.44 201 ASN A O 1
ATOM 1595 N N . VAL A 1 202 ? 37.582 24.377 -35.119 1.00 58.16 202 VAL A N 1
ATOM 1596 C CA . VAL A 1 202 ? 38.989 24.829 -35.069 1.00 58.16 202 VAL A CA 1
ATOM 1597 C C . VAL A 1 202 ? 39.886 24.021 -36.021 1.00 58.16 202 VAL A C 1
ATOM 1599 O O . VAL A 1 202 ? 40.874 24.544 -36.525 1.00 58.16 202 VAL A O 1
ATOM 1602 N N . VAL A 1 203 ? 39.535 22.768 -36.331 1.00 54.66 203 VAL A N 1
ATOM 1603 C CA . VAL A 1 203 ? 40.315 21.887 -37.229 1.00 54.66 203 VAL A CA 1
ATOM 1604 C C . VAL A 1 203 ? 40.045 22.164 -38.726 1.00 54.66 203 VAL A C 1
ATOM 1606 O O . VAL A 1 203 ? 40.657 21.545 -39.594 1.00 54.66 203 VAL A O 1
ATOM 1609 N N . VAL A 1 204 ? 39.164 23.115 -39.072 1.00 52.72 204 VAL A N 1
ATOM 1610 C CA . VAL A 1 204 ? 38.833 23.446 -40.478 1.00 52.72 204 VAL A CA 1
ATOM 1611 C C . VAL A 1 204 ? 39.771 24.493 -41.106 1.00 52.72 204 VAL A C 1
ATOM 1613 O O . VAL A 1 204 ? 39.638 24.766 -42.294 1.00 52.72 204 VAL A O 1
ATOM 1616 N N . ASP A 1 205 ? 40.743 25.031 -40.361 1.00 49.78 205 ASP A N 1
ATOM 1617 C CA . ASP A 1 205 ? 41.647 26.104 -40.827 1.00 49.78 205 ASP A CA 1
ATOM 1618 C C . ASP A 1 205 ? 43.114 25.661 -41.027 1.00 49.78 205 ASP A C 1
ATOM 1620 O O . ASP A 1 205 ? 44.033 26.481 -41.064 1.00 49.78 205 ASP A O 1
ATOM 1624 N N . ASP A 1 206 ? 43.358 24.358 -41.204 1.00 52.25 206 ASP A N 1
ATOM 1625 C CA . ASP A 1 206 ? 44.652 23.883 -41.705 1.00 52.25 206 ASP A CA 1
ATOM 1626 C C . ASP A 1 206 ? 44.730 24.058 -43.239 1.00 52.25 206 ASP A C 1
ATOM 1628 O O . ASP A 1 206 ? 43.792 23.679 -43.955 1.00 52.25 206 ASP A O 1
ATOM 1632 N N . PRO A 1 207 ? 45.851 24.572 -43.798 1.00 51.38 207 PRO A N 1
ATOM 1633 C CA . PRO A 1 207 ? 46.064 24.590 -45.246 1.00 51.38 207 PRO A CA 1
ATOM 1634 C C . PRO A 1 207 ? 45.924 23.163 -45.794 1.00 51.38 207 PRO A C 1
ATOM 1636 O O . PRO A 1 207 ? 46.231 22.211 -45.074 1.00 51.38 207 PRO A O 1
ATOM 1639 N N . PRO A 1 208 ? 45.481 22.968 -47.052 1.00 45.25 208 PRO A N 1
ATOM 1640 C CA . PRO A 1 208 ? 45.102 21.652 -47.544 1.00 45.25 208 PRO A CA 1
ATOM 1641 C C . PRO A 1 208 ? 46.291 20.695 -47.458 1.00 45.25 208 PRO A C 1
ATOM 1643 O O . PRO A 1 208 ? 47.172 20.677 -48.319 1.00 45.25 208 PRO A O 1
ATOM 1646 N N . VAL A 1 209 ? 46.303 19.862 -46.418 1.00 52.16 209 VAL A N 1
ATOM 1647 C CA . VAL A 1 209 ? 47.212 18.731 -46.323 1.00 52.16 209 VAL A CA 1
ATOM 1648 C C . VAL A 1 209 ? 46.848 17.839 -47.494 1.00 52.16 209 VAL A C 1
ATOM 1650 O O . VAL A 1 209 ? 45.722 17.337 -47.579 1.00 52.16 209 VAL A O 1
ATOM 1653 N N . SER A 1 210 ? 47.782 17.661 -48.431 1.00 54.81 210 SER A N 1
ATOM 1654 C CA . SER A 1 210 ? 47.589 16.740 -49.542 1.00 54.81 210 SER A CA 1
ATOM 1655 C C . SER A 1 210 ? 47.257 15.372 -48.949 1.00 54.81 210 SER A C 1
ATOM 1657 O O . SER A 1 210 ? 48.130 14.690 -48.402 1.00 54.81 210 SER A O 1
ATOM 1659 N N . LYS A 1 211 ? 45.987 14.967 -49.012 1.00 50.69 211 LYS A N 1
ATOM 1660 C CA . LYS A 1 211 ? 45.594 13.607 -48.661 1.00 50.69 211 LYS A CA 1
ATOM 1661 C C . LYS A 1 211 ? 46.376 12.708 -49.610 1.00 50.69 211 LYS A C 1
ATOM 1663 O O . LYS A 1 211 ? 46.077 12.680 -50.804 1.00 50.69 211 LYS A O 1
ATOM 1668 N N . ARG A 1 212 ? 47.382 11.975 -49.113 1.00 58.56 212 ARG A N 1
ATOM 1669 C CA . ARG A 1 212 ? 47.871 10.800 -49.844 1.00 58.56 212 ARG A CA 1
ATOM 1670 C C . ARG A 1 212 ? 46.625 9.984 -50.157 1.00 58.56 212 ARG A C 1
ATOM 1672 O O . ARG A 1 212 ? 45.908 9.599 -49.231 1.00 58.56 212 ARG A O 1
ATOM 1679 N N . ARG A 1 213 ? 46.324 9.805 -51.447 1.00 53.97 213 ARG A N 1
ATOM 1680 C CA . ARG A 1 213 ? 45.214 8.958 -51.886 1.00 53.97 213 ARG A CA 1
ATOM 1681 C C . ARG A 1 213 ? 45.367 7.628 -51.159 1.00 53.97 213 ARG A C 1
ATOM 1683 O O . ARG A 1 213 ? 46.362 6.936 -51.365 1.00 53.97 213 ARG A O 1
ATOM 1690 N N . ARG A 1 214 ? 44.409 7.287 -50.292 1.00 58.41 214 ARG A N 1
ATOM 1691 C CA . ARG A 1 214 ? 44.265 5.899 -49.857 1.00 58.41 214 ARG A CA 1
ATOM 1692 C C . ARG A 1 214 ? 44.029 5.105 -51.132 1.00 58.41 214 ARG A C 1
ATOM 1694 O O . ARG A 1 214 ? 43.118 5.441 -51.889 1.00 58.41 214 ARG A O 1
ATOM 1701 N N . SER A 1 215 ? 44.888 4.129 -51.403 1.00 62.81 215 SER A N 1
ATOM 1702 C CA . SER A 1 215 ? 44.614 3.166 -52.459 1.00 62.81 215 SER A CA 1
ATOM 1703 C C . SER A 1 215 ? 43.253 2.550 -52.160 1.00 62.81 215 SER A C 1
ATOM 1705 O O . SER A 1 215 ? 42.986 2.124 -51.035 1.00 62.81 215 SER A O 1
ATOM 1707 N N . GLN A 1 216 ? 42.365 2.588 -53.145 1.00 62.12 216 GLN A N 1
ATOM 1708 C CA . GLN A 1 216 ? 41.089 1.903 -53.057 1.00 62.12 216 GLN A CA 1
ATOM 1709 C C . GLN A 1 216 ? 41.411 0.413 -52.946 1.00 62.12 216 GLN A C 1
ATOM 1711 O O . GLN A 1 216 ? 41.982 -0.169 -53.865 1.00 62.12 216 GLN A O 1
ATOM 1716 N N . VAL A 1 217 ? 41.160 -0.165 -51.773 1.00 66.81 217 VAL A N 1
ATOM 1717 C CA . VAL A 1 217 ? 41.353 -1.597 -51.557 1.00 66.81 217 VAL A CA 1
ATOM 1718 C C . VAL A 1 217 ? 40.170 -2.292 -52.212 1.00 66.81 217 VAL A C 1
ATOM 1720 O O . VAL A 1 217 ? 39.025 -2.060 -51.827 1.00 66.81 217 VAL A O 1
ATOM 1723 N N . ASP A 1 218 ? 40.441 -3.102 -53.232 1.00 77.69 218 ASP A N 1
ATOM 1724 C CA . ASP A 1 218 ? 39.436 -3.980 -53.819 1.00 77.69 218 ASP A CA 1
ATOM 1725 C C . ASP A 1 218 ? 39.228 -5.174 -52.883 1.00 77.69 218 ASP A C 1
ATOM 1727 O O . ASP A 1 218 ? 39.985 -6.149 -52.879 1.00 77.69 218 ASP A O 1
ATOM 1731 N N . TYR A 1 219 ? 38.210 -5.057 -52.034 1.00 68.56 219 TYR A N 1
ATOM 1732 C CA . TYR A 1 219 ? 37.870 -6.072 -51.045 1.00 68.56 219 TYR A CA 1
ATOM 1733 C C . TYR A 1 219 ? 37.455 -7.405 -51.683 1.00 68.56 219 TYR A C 1
ATOM 1735 O O . TYR A 1 219 ? 37.610 -8.442 -51.044 1.00 68.56 219 TYR A O 1
ATOM 1743 N N . ILE A 1 220 ? 36.997 -7.406 -52.941 1.00 73.06 220 ILE A N 1
ATOM 1744 C CA . ILE A 1 220 ? 36.614 -8.629 -53.659 1.00 73.06 220 ILE A CA 1
ATOM 1745 C C . ILE A 1 220 ? 37.873 -9.387 -54.094 1.00 73.06 220 ILE A C 1
ATOM 1747 O O . ILE A 1 220 ? 37.965 -10.603 -53.911 1.00 73.06 220 ILE A O 1
ATOM 1751 N N . ALA A 1 221 ? 38.881 -8.677 -54.606 1.00 75.19 221 ALA A N 1
ATOM 1752 C CA . ALA A 1 221 ? 40.170 -9.277 -54.950 1.00 75.19 221 ALA A CA 1
ATOM 1753 C C . ALA A 1 221 ? 40.895 -9.829 -53.709 1.00 75.19 221 ALA A C 1
ATOM 1755 O O . ALA A 1 221 ? 41.408 -10.950 -53.741 1.00 75.19 221 ALA A O 1
ATOM 1756 N N . LEU A 1 222 ? 40.873 -9.082 -52.598 1.00 75.06 222 LEU A N 1
ATOM 1757 C CA . LEU A 1 222 ? 41.496 -9.490 -51.337 1.00 75.06 222 LEU A CA 1
ATOM 1758 C C . LEU A 1 222 ? 40.841 -10.747 -50.742 1.00 75.06 222 LEU A C 1
ATOM 1760 O O . LEU A 1 222 ? 41.542 -11.651 -50.288 1.00 75.06 222 LEU A O 1
ATOM 1764 N N . ASP A 1 223 ? 39.509 -10.830 -50.778 1.00 74.38 223 ASP A N 1
ATOM 1765 C CA . ASP A 1 223 ? 38.777 -12.001 -50.287 1.00 74.38 223 ASP A CA 1
ATOM 1766 C C . ASP A 1 223 ? 39.033 -13.238 -51.164 1.00 74.38 223 ASP A C 1
ATOM 1768 O O . ASP A 1 223 ? 39.261 -14.342 -50.667 1.00 74.38 223 ASP A O 1
ATOM 1772 N N . THR A 1 224 ? 39.122 -13.045 -52.483 1.00 78.56 224 THR A N 1
ATOM 1773 C CA . THR A 1 224 ? 39.467 -14.121 -53.424 1.00 78.56 224 THR A CA 1
ATOM 1774 C C . THR A 1 224 ? 40.872 -14.677 -53.157 1.00 78.56 224 THR A C 1
ATOM 1776 O O . THR A 1 224 ? 41.084 -15.890 -53.226 1.00 78.56 224 THR A O 1
ATOM 1779 N N . GLU A 1 225 ? 41.839 -13.819 -52.822 1.00 78.50 225 GLU A N 1
ATOM 1780 C CA . GLU A 1 225 ? 43.218 -14.219 -52.520 1.00 78.50 225 GLU A CA 1
ATOM 1781 C C . GLU A 1 225 ? 43.349 -14.917 -51.156 1.00 78.50 225 GLU A C 1
ATOM 1783 O O . GLU A 1 225 ? 44.045 -15.930 -51.043 1.00 78.50 225 GLU A O 1
ATOM 1788 N N . LEU A 1 226 ? 42.630 -14.440 -50.135 1.00 76.69 226 LEU A N 1
ATOM 1789 C CA . LEU A 1 226 ? 42.561 -15.083 -48.817 1.00 76.69 226 LEU A CA 1
ATOM 1790 C C . LEU A 1 226 ? 41.926 -16.478 -48.895 1.00 76.69 226 LEU A C 1
ATOM 1792 O O . LEU A 1 226 ? 42.437 -17.422 -48.289 1.00 76.69 226 LEU A O 1
ATOM 1796 N N . ASN A 1 227 ? 40.868 -16.633 -49.692 1.00 73.31 227 ASN A N 1
ATOM 1797 C CA . ASN A 1 227 ? 40.229 -17.928 -49.919 1.00 73.31 227 ASN A CA 1
ATOM 1798 C C . ASN A 1 227 ? 41.120 -18.878 -50.737 1.00 73.31 227 ASN A C 1
ATOM 1800 O O . ASN A 1 227 ? 41.166 -20.075 -50.455 1.00 73.31 227 ASN A O 1
ATOM 1804 N N . ARG A 1 228 ? 41.912 -18.358 -51.687 1.00 73.88 228 ARG A N 1
ATOM 1805 C CA . ARG A 1 228 ? 42.931 -19.150 -52.399 1.00 73.88 228 ARG A CA 1
ATOM 1806 C C . ARG A 1 228 ? 44.043 -19.648 -51.477 1.00 73.88 228 ARG A C 1
ATOM 1808 O O . ARG A 1 228 ? 44.462 -20.791 -51.618 1.00 73.88 228 ARG A O 1
ATOM 1815 N N . LYS A 1 229 ? 44.510 -18.818 -50.538 1.00 70.69 229 LYS A N 1
ATOM 1816 C CA . LYS A 1 229 ? 45.530 -19.220 -49.554 1.00 70.69 229 LYS A CA 1
ATOM 1817 C C . LYS A 1 229 ? 45.012 -20.283 -48.589 1.00 70.69 229 LYS A C 1
ATOM 1819 O O . LYS A 1 229 ? 45.710 -21.264 -48.372 1.00 70.69 229 LYS A O 1
ATOM 1824 N N . LYS A 1 230 ? 43.769 -20.156 -48.109 1.00 67.75 230 LYS A N 1
ATOM 1825 C CA . LYS A 1 230 ? 43.124 -21.189 -47.278 1.00 67.75 230 LYS A CA 1
ATOM 1826 C C . LYS A 1 230 ? 43.016 -22.548 -47.975 1.00 67.75 230 LYS A C 1
ATOM 1828 O O . LYS A 1 230 ? 43.216 -23.567 -47.329 1.00 67.75 230 LYS A O 1
ATOM 1833 N N . ASN A 1 231 ? 42.757 -22.563 -49.281 1.00 60.38 231 ASN A N 1
ATOM 1834 C CA . ASN A 1 231 ? 42.626 -23.807 -50.048 1.00 60.38 231 ASN A CA 1
ATOM 1835 C C . ASN A 1 231 ? 43.967 -24.440 -50.464 1.00 60.38 231 ASN A C 1
ATOM 1837 O O . ASN A 1 231 ? 43.961 -25.562 -50.954 1.00 60.38 231 ASN A O 1
ATOM 1841 N N . ASN A 1 232 ? 45.096 -23.748 -50.288 1.00 57.41 232 ASN A N 1
ATOM 1842 C CA . ASN A 1 232 ? 46.435 -24.292 -50.552 1.00 57.41 232 ASN A CA 1
ATOM 1843 C C . ASN A 1 232 ? 47.145 -24.784 -49.272 1.00 57.41 232 ASN A C 1
ATOM 1845 O O . ASN A 1 232 ? 48.255 -25.304 -49.360 1.00 57.41 232 ASN A O 1
ATOM 1849 N N . GLU A 1 233 ? 46.532 -24.602 -48.096 1.00 55.97 233 GLU A N 1
ATOM 1850 C CA . GLU A 1 233 ? 47.016 -25.100 -46.796 1.00 55.97 233 GLU A CA 1
ATOM 1851 C C . GLU A 1 233 ? 46.243 -26.350 -46.313 1.00 55.97 233 GLU A C 1
ATOM 1853 O O . GLU A 1 233 ? 46.333 -26.724 -45.144 1.00 55.97 233 GLU A O 1
ATOM 1858 N N . THR A 1 234 ? 45.497 -27.011 -47.211 1.00 49.38 234 THR A N 1
ATOM 1859 C CA . THR A 1 234 ? 44.854 -28.328 -46.998 1.00 49.38 234 THR A CA 1
ATOM 1860 C C . THR A 1 234 ? 45.421 -29.350 -47.971 1.00 49.38 234 THR A C 1
ATOM 1862 O O . THR A 1 234 ? 45.566 -30.520 -47.557 1.00 49.38 234 THR A O 1
#